Protein 2O2X (pdb70)

Solvent-accessible surface area: 9357 Å² total

Secondary structure (DSSP, 8-state):
---EEETTEEE---S-----SS---EEE-SBTTTB---S-TT-GGG--B----HHHHHHHHHT--EEEEEE-HHHHTTS--HHHHHHHHHHHHHHHHHTT-----EEE---TT--STT--SS---TTS---HHHHHHHT--GGG-EEEESSTT--HHHHTT-SEEEEET---EEETTEEEEEESSHHHHHHHHHHHHHT-----

Organism: Mesorhizobium japonicum (strain LMG 29417 / CECT 9101 / MAFF 303099) (NCBI:txid266835)

Sequence (204 aa):
PHPLTEPGVWIERIGGRVVFPPHLPALFLDRDGTINVDTDYPSDPAEIVLRPQLPAIATANRRAGIPVVVVTNQSGIARGYFGWSSAFAAVNGRVLELLREEGVFVDVLACAYHEAGVVGPLAIPDHPRKPNPGLVEAGKRLALDLQRSLIVGDKLADQAGKKRRAGLAQGWLVDGEAAVQPGFAIRPLRDSSELGDLLAAIETLGRDNR

B-factor: mean 17.27, std 10.33, range [2.0, 66.69]

Nearest PDB structures (foldseek):
  2o2x-assembly1_A  TM=1.005E+00  e=7.982E-43  Mesorhizobium loti
  3l8f-assembly1_A  TM=8.115E-01  e=8.662E-12  Escherichia coli K-12
  3l8h-assembly4_D  TM=7.559E-01  e=4.107E-11  Bordetella bronchiseptica
  2fpu-assembly1_A  TM=8.093E-01  e=2.076E-07  Escherichia coli O157:H7
  4pnh-assembly1_A  TM=7.463E-01  e=1.429E-07  Burkholderia thailandensis E264

Foldseek 3Di:
DFQAPDQFKGDDFDDDDAADAAAAAEEEEPDQTQWDHDPQLQDLVPTDGDVLLPLQVLLVVLRHAYEYEYEAQCCLAVSDHPVSVVSNVVSSQVVSVVVVGHHRYMYGHADCNGPPPSNDHPPCGFLNQVCVVVCVVRNYNLQLYEYEYQDPSSVNSLNSNYAEYEHECDDWDDDPSHIHQYDDDVVSSVVSSVSSNVSGDDPD

CATH classification: 3.40.50.1000

Radius of gyration: 16.11 Å; Cα contacts (8 Å, |Δi|>4): 437; chains: 1; bounding box: 33×42×52 Å

InterPro domains:
  IPR004446 D,D-heptose 1,7-bisphosphate phosphatase [PIRSF004682] (27-214)
  IPR004446 D,D-heptose 1,7-bisphosphate phosphatase [PTHR42891] (30-187)
  IPR006543 Histidinol-phosphate phosphatase [TIGR01656] (31-182)
  IPR006549 HAD-superfamily hydrolase,subfamily IIIA [TIGR01662] (32-181)
  IPR023214 HAD superfamily [G3DSA:3.40.50.1000] (1-212)
  IPR036412 HAD-like superfamily [SSF56784] (24-209)

Structure (mmCIF, N/CA/C/O backbone):
data_2O2X
#
_entry.id   2O2X
#
_cell.length_a   36.480
_cell.length_b   66.270
_cell.length_c   41.020
_cell.angle_alpha   90.000
_cell.angle_beta   108.530
_cell.angle_gamma   90.000
#
_symmetry.space_group_name_H-M   'P 1 21 1'
#
loop_
_entity.id
_entity.type
_entity.pdbx_description
1 polymer 'hypothetical protein'
2 non-polymer GLYCEROL
3 water water
#
loop_
_atom_site.group_PDB
_atom_site.id
_atom_site.type_symbol
_atom_site.label_atom_id
_atom_site.label_alt_id
_atom_site.label_comp_id
_atom_site.label_asym_id
_atom_site.label_entity_id
_atom_site.label_seq_id
_atom_site.pdbx_PDB_ins_code
_atom_site.Cartn_x
_atom_site.Cartn_y
_atom_site.Cartn_z
_atom_site.occupancy
_atom_site.B_iso_or_equiv
_atom_site.auth_seq_id
_atom_site.auth_comp_id
_atom_site.auth_asym_id
_atom_site.auth_atom_id
_atom_site.pdbx_PDB_model_num
ATOM 1 N N . PRO A 1 9 ? 27.721 23.305 19.188 1.00 39.90 8 PRO A N 1
ATOM 2 C CA . PRO A 1 9 ? 27.688 22.270 18.140 1.00 37.99 8 PRO A CA 1
ATOM 3 C C . PRO A 1 9 ? 27.091 20.958 18.626 1.00 33.64 8 PRO A C 1
ATOM 4 O O . PRO A 1 9 ? 27.269 20.593 19.790 1.00 35.87 8 PRO A O 1
ATOM 8 N N . HIS A 1 10 ? 26.393 20.252 17.746 1.00 27.40 9 HIS A N 1
ATOM 9 C CA . HIS A 1 10 ? 25.900 18.913 18.097 1.00 22.06 9 HIS A CA 1
ATOM 10 C C . HIS A 1 10 ? 27.076 17.969 18.305 1.00 20.28 9 HIS A C 1
ATOM 11 O O . HIS A 1 10 ? 28.006 17.964 17.493 1.00 19.20 9 HIS A O 1
ATOM 18 N N . PRO A 1 11 ? 27.057 17.181 19.404 1.00 15.91 10 PRO A N 1
ATOM 19 C CA . PRO A 1 11 ? 28.145 16.243 19.710 1.00 17.13 10 PRO A CA 1
ATOM 20 C C . PRO A 1 11 ? 28.108 14.972 18.836 1.00 13.63 10 PRO A C 1
ATOM 21 O O . PRO A 1 11 ? 28.063 13.839 19.321 1.00 13.69 10 PRO A O 1
ATOM 25 N N . LEU A 1 12 ? 28.180 15.175 17.539 1.00 14.94 11 LEU A N 1
ATOM 26 C CA . LEU A 1 12 ? 28.183 14.068 16.589 1.00 14.83 11 LEU A CA 1
ATOM 27 C C . LEU A 1 12 ? 29.564 13.497 16.425 1.00 17.26 11 LEU A C 1
ATOM 28 O O . LEU A 1 12 ? 30.530 14.255 16.233 1.00 19.03 11 LEU A O 1
ATOM 33 N N . THR A 1 13 ? 29.689 12.181 16.481 1.00 14.98 12 THR A N 1
ATOM 34 C CA . THR A 1 13 ? 30.953 11.527 16.169 1.00 17.08 12 THR A CA 1
ATOM 35 C C . THR A 1 13 ? 30.982 11.105 14.702 1.00 18.52 12 THR A C 1
ATOM 36 O O . THR A 1 13 ? 32.039 10.832 14.147 1.00 21.44 12 THR A O 1
ATOM 40 N N . GLU A 1 14 ? 29.804 11.037 14.089 1.00 14.98 13 GLU A N 1
ATOM 41 C CA . GLU A 1 14 ? 29.638 10.801 12.659 1.00 17.25 13 GLU A CA 1
ATOM 42 C C . GLU A 1 14 ? 28.226 11.249 12.314 1.00 14.82 13 GLU A C 1
ATOM 43 O O . GLU A 1 14 ? 27.464 11.609 13.220 1.00 14.03 13 GLU A O 1
ATOM 49 N N . PRO A 1 15 ? 27.866 11.303 11.017 1.00 14.21 14 PRO A N 1
ATOM 50 C CA . PRO A 1 15 ? 26.616 11.984 10.707 1.00 11.83 14 PRO A CA 1
ATOM 51 C C . PRO A 1 15 ? 25.381 11.402 11.414 1.00 10.56 14 PRO A C 1
ATOM 52 O O . PRO A 1 15 ? 24.444 12.135 11.659 1.00 11.61 14 PRO A O 1
ATOM 56 N N . GLY A 1 16 ? 25.407 10.117 11.745 1.00 11.19 15 GLY A N 1
ATOM 57 C CA . GLY A 1 16 ? 24.260 9.494 12.393 1.00 9.52 15 GLY A CA 1
ATOM 58 C C . GLY A 1 16 ? 24.478 9.055 13.829 1.00 9.19 15 GLY A C 1
ATOM 59 O O . GLY A 1 16 ? 23.691 8.263 14.339 1.00 8.80 15 GLY A O 1
ATOM 60 N N . VAL A 1 17 ? 25.521 9.555 14.514 1.00 9.11 16 VAL A N 1
ATOM 61 C CA . VAL A 1 17 ? 25.793 9.160 15.889 1.00 8.61 16 VAL A CA 1
ATOM 62 C C . VAL A 1 17 ? 26.088 10.347 16.777 1.00 9.77 16 VAL A C 1
ATOM 63 O O . VAL A 1 17 ? 26.999 11.136 16.498 1.00 10.18 16 VAL A O 1
ATOM 67 N N . TRP A 1 18 ? 25.345 10.436 17.877 1.00 8.70 17 TRP A N 1
ATOM 68 C CA . TRP A 1 18 ? 25.438 11.493 18.875 1.00 8.82 17 TRP A CA 1
ATOM 69 C C . TRP A 1 18 ? 25.917 10.862 20.165 1.00 9.27 17 TRP A C 1
ATOM 70 O O . TRP A 1 18 ? 25.300 9.894 20.638 1.00 8.76 17 TRP A O 1
ATOM 81 N N . ILE A 1 19 ? 26.977 11.392 20.776 1.00 9.61 18 ILE A N 1
ATOM 82 C CA . ILE A 1 19 ? 27.486 10.882 22.044 1.00 11.08 18 ILE A CA 1
ATOM 83 C C . ILE A 1 19 ? 27.805 12.070 22.934 1.00 12.40 18 ILE A C 1
ATOM 84 O O . ILE A 1 19 ? 28.609 12.939 22.563 1.00 11.00 18 ILE A O 1
ATOM 89 N N . GLU A 1 20 ? 27.175 12.118 24.102 1.00 10.78 19 GLU A N 1
ATOM 90 C CA . GLU A 1 20 ? 27.195 13.316 24.944 1.00 13.11 19 GLU A CA 1
ATOM 91 C C . GLU A 1 20 ? 27.283 12.912 26.412 1.00 13.74 19 GLU A C 1
ATOM 92 O O . GLU A 1 20 ? 26.394 12.224 26.930 1.00 11.66 19 GLU A O 1
ATOM 98 N N . ARG A 1 21 ? 28.327 13.367 27.102 1.00 12.34 20 ARG A N 1
ATOM 99 C CA . ARG A 1 21 ? 28.424 13.221 28.555 1.00 12.89 20 ARG A CA 1
ATOM 100 C C . ARG A 1 21 ? 27.514 14.272 29.188 1.00 11.13 20 ARG A C 1
ATOM 101 O O . ARG A 1 21 ? 27.493 15.424 28.742 1.00 13.42 20 ARG A O 1
ATOM 109 N N . ILE A 1 22 ? 26.715 13.870 30.179 1.00 11.68 21 ILE A N 1
ATOM 110 C CA . ILE A 1 22 ? 25.734 14.741 30.834 1.00 11.50 21 ILE A CA 1
ATOM 111 C C . ILE A 1 22 ? 26.153 14.984 32.271 1.00 13.33 21 ILE A C 1
ATOM 112 O O . ILE A 1 22 ? 26.374 14.049 33.028 1.00 12.60 21 ILE A O 1
ATOM 117 N N . GLY A 1 23 ? 26.231 16.243 32.669 1.00 15.95 22 GLY A N 1
ATOM 118 C CA . GLY A 1 23 ? 26.481 16.564 34.075 1.00 19.37 22 GLY A CA 1
ATOM 119 C C . GLY A 1 23 ? 27.934 16.334 34.372 1.00 19.58 22 GLY A C 1
ATOM 120 O O . GLY A 1 23 ? 28.728 15.987 33.493 1.00 22.02 22 GLY A O 1
ATOM 121 N N . GLY A 1 24 ? 28.290 16.491 35.630 1.00 22.61 23 GLY A N 1
ATOM 122 C CA . GLY A 1 24 ? 29.706 16.451 35.983 1.00 25.82 23 GLY A CA 1
ATOM 123 C C . GLY A 1 24 ? 29.979 15.554 37.148 1.00 27.31 23 GLY A C 1
ATOM 124 O O . GLY A 1 24 ? 30.951 15.772 37.875 1.00 28.89 23 GLY A O 1
ATOM 125 N N . ARG A 1 25 ? 29.129 14.547 37.350 1.00 24.92 24 ARG A N 1
ATOM 126 C CA . ARG A 1 25 ? 29.377 13.581 38.406 1.00 25.08 24 ARG A CA 1
ATOM 127 C C . ARG A 1 25 ? 30.579 12.747 38.024 1.00 25.08 24 ARG A C 1
ATOM 128 O O . ARG A 1 25 ? 30.831 12.517 36.859 1.00 24.81 24 ARG A O 1
ATOM 136 N N . VAL A 1 26 ? 31.357 12.344 39.019 1.00 25.50 25 VAL A N 1
ATOM 137 C CA A VAL A 1 26 ? 32.559 11.572 38.770 0.50 25.37 25 VAL A CA 1
ATOM 138 C CA B VAL A 1 26 ? 32.564 11.570 38.778 0.50 25.89 25 VAL A CA 1
ATOM 139 C C . VAL A 1 26 ? 32.263 10.119 39.110 1.00 22.90 25 VAL A C 1
ATOM 140 O O . VAL A 1 26 ? 31.676 9.811 40.148 1.00 24.23 25 VAL A O 1
ATOM 147 N N . PHE A 1 27 ? 32.642 9.237 38.203 1.00 20.76 26 PHE A N 1
ATOM 148 C CA . PHE A 1 27 ? 32.460 7.832 38.393 1.00 18.11 26 PHE A CA 1
ATOM 149 C C . PHE A 1 27 ? 33.823 7.185 38.353 1.00 17.08 26 PHE A C 1
ATOM 150 O O . PHE A 1 27 ? 34.542 7.331 37.375 1.00 18.11 26 PHE A O 1
ATOM 158 N N . PRO A 1 28 ? 34.170 6.446 39.411 1.00 15.87 27 PRO A N 1
ATOM 159 C CA . PRO A 1 28 ? 35.377 5.640 39.330 1.00 15.45 27 PRO A CA 1
ATOM 160 C C . PRO A 1 28 ? 35.234 4.572 38.262 1.00 17.00 27 PRO A C 1
ATOM 161 O O . PRO A 1 28 ? 34.123 4.240 37.847 1.00 16.83 27 PRO A O 1
ATOM 165 N N . PRO A 1 29 ? 36.349 3.997 37.823 1.00 16.68 28 PRO A N 1
ATOM 166 C CA . PRO A 1 29 ? 36.263 2.983 36.790 1.00 16.63 28 PRO A CA 1
ATOM 167 C C . PRO A 1 29 ? 35.714 1.654 37.262 1.00 15.42 28 PRO A C 1
ATOM 168 O O . PRO A 1 29 ? 35.671 1.378 38.456 1.00 17.85 28 PRO A O 1
ATOM 172 N N . HIS A 1 30 ? 35.251 0.863 36.303 1.00 14.25 29 HIS A N 1
ATOM 173 C CA . HIS A 1 30 ? 34.775 -0.518 36.498 1.00 17.01 29 HIS A CA 1
ATOM 174 C C . HIS A 1 30 ? 33.474 -0.610 37.299 1.00 15.49 29 HIS A C 1
ATOM 175 O O . HIS A 1 30 ? 33.239 -1.589 38.014 1.00 18.73 29 HIS A O 1
ATOM 182 N N . LEU A 1 31 ? 32.627 0.409 37.159 1.00 16.48 30 LEU A N 1
ATOM 183 C CA . LEU A 1 31 ? 31.274 0.374 37.714 1.00 15.00 30 LEU A CA 1
ATOM 184 C C . LEU A 1 31 ? 30.335 -0.244 36.675 1.00 13.43 30 LEU A C 1
ATOM 185 O O . LEU A 1 31 ? 30.499 -0.013 35.467 1.00 12.88 30 LEU A O 1
ATOM 190 N N . PRO A 1 32 ? 29.302 -0.939 37.150 1.00 13.34 31 PRO A N 1
ATOM 191 C CA . PRO A 1 32 ? 28.184 -1.261 36.265 1.00 13.40 31 PRO A CA 1
ATOM 192 C C . PRO A 1 32 ? 27.371 -0.018 35.986 1.00 12.21 31 PRO A C 1
ATOM 193 O O . PRO A 1 32 ? 27.442 0.945 36.743 1.00 12.28 31 PRO A O 1
ATOM 197 N N . ALA A 1 33 ? 26.636 -0.045 34.879 1.00 10.55 32 ALA A N 1
ATOM 198 C CA . ALA A 1 33 ? 25.744 1.044 34.502 1.00 9.85 32 ALA A CA 1
ATOM 199 C C . ALA A 1 33 ? 24.325 0.545 34.417 1.00 9.96 32 ALA A C 1
ATOM 200 O O . ALA A 1 33 ? 24.074 -0.654 34.246 1.00 9.64 32 ALA A O 1
ATOM 202 N N . LEU A 1 34 ? 23.412 1.495 34.531 1.00 7.69 33 LEU A N 1
ATOM 203 C CA . LEU A 1 34 ? 22.018 1.305 34.186 1.00 7.25 33 LEU A CA 1
ATOM 204 C C . LEU A 1 34 ? 21.805 1.925 32.830 1.00 7.07 33 LEU A C 1
ATOM 205 O O . LEU A 1 34 ? 21.805 3.147 32.699 1.00 7.97 33 LEU A O 1
ATOM 210 N N . PHE A 1 35 ? 21.622 1.083 31.817 1.00 7.28 34 PHE A N 1
ATOM 211 C CA . PHE A 1 35 ? 21.285 1.538 30.470 1.00 7.37 34 PHE A CA 1
ATOM 212 C C . PHE A 1 35 ? 19.771 1.646 30.332 1.00 6.57 34 PHE A C 1
ATOM 213 O O . PHE A 1 35 ? 19.058 0.715 30.689 1.00 8.60 34 PHE A O 1
ATOM 221 N N . LEU A 1 36 ? 19.304 2.752 29.757 1.00 6.46 35 LEU A N 1
ATOM 222 C CA . LEU A 1 36 ? 17.890 2.988 29.530 1.00 7.46 35 LEU A CA 1
ATOM 223 C C . LEU A 1 36 ? 17.651 3.381 28.098 1.00 8.43 35 LEU A C 1
ATOM 224 O O . LEU A 1 36 ? 18.272 4.304 27.578 1.00 8.15 35 LEU A O 1
ATOM 229 N N . ASP A 1 37 ? 16.692 2.749 27.454 1.00 6.36 36 ASP A N 1
ATOM 230 C CA . ASP A 1 37 ? 16.127 3.329 26.235 1.00 6.82 36 ASP A CA 1
ATOM 231 C C . ASP A 1 37 ? 15.378 4.630 26.640 1.00 7.95 36 ASP A C 1
ATOM 232 O O . ASP A 1 37 ? 15.096 4.854 27.830 1.00 8.56 36 ASP A O 1
ATOM 237 N N . ARG A 1 38 ? 15.069 5.508 25.674 1.00 7.81 37 ARG A N 1
ATOM 238 C CA . ARG A 1 38 ? 14.396 6.753 25.976 1.00 7.57 37 ARG A CA 1
ATOM 239 C C . ARG A 1 38 ? 12.887 6.668 25.645 1.00 8.79 37 ARG A C 1
ATOM 240 O O . ARG A 1 38 ? 12.064 6.614 26.564 1.00 9.01 37 ARG A O 1
ATOM 248 N N . ASP A 1 39 ? 12.519 6.660 24.369 1.00 7.91 38 ASP A N 1
ATOM 249 C CA . ASP A 1 39 ? 11.120 6.700 23.964 1.00 10.32 38 ASP A CA 1
ATOM 250 C C . ASP A 1 39 ? 10.446 5.370 24.278 1.00 9.30 38 ASP A C 1
ATOM 251 O O . ASP A 1 39 ? 10.819 4.334 23.707 1.00 11.01 38 ASP A O 1
ATOM 256 N N . GLY A 1 40 ? 9.426 5.407 25.135 1.00 10.05 39 GLY A N 1
ATOM 257 C CA . GLY A 1 40 ? 8.774 4.198 25.630 1.00 10.07 39 GLY A CA 1
ATOM 258 C C . GLY A 1 40 ? 9.260 3.696 26.983 1.00 9.93 39 GLY A C 1
ATOM 259 O O . GLY A 1 40 ? 8.674 2.767 27.577 1.00 10.03 39 GLY A O 1
ATOM 260 N N . THR A 1 41 ? 10.299 4.333 27.527 1.00 9.33 40 THR A N 1
ATOM 261 C CA . THR A 1 41 ? 10.934 3.898 28.763 1.00 8.64 40 THR A CA 1
ATOM 262 C C . THR A 1 41 ? 11.003 5.072 29.731 1.00 9.34 40 THR A C 1
ATOM 263 O O . THR A 1 41 ? 10.313 5.069 30.757 1.00 8.84 40 THR A O 1
ATOM 267 N N . ILE A 1 42 ? 11.757 6.118 29.384 1.00 8.08 41 ILE A N 1
ATOM 268 C CA . ILE A 1 42 ? 11.823 7.336 30.148 1.00 7.72 41 ILE A CA 1
ATOM 269 C C . ILE A 1 42 ? 10.682 8.267 29.826 1.00 10.07 41 ILE A C 1
ATOM 270 O O . ILE A 1 42 ? 10.097 8.843 30.746 1.00 9.31 41 ILE A O 1
ATOM 275 N N . ASN A 1 43 ? 10.387 8.432 28.552 1.00 9.80 42 ASN A N 1
ATOM 276 C CA . ASN A 1 43 ? 9.257 9.265 28.142 1.00 9.50 42 ASN A CA 1
ATOM 277 C C . ASN A 1 43 ? 8.254 8.446 27.373 1.00 10.12 42 ASN A C 1
ATOM 278 O O . ASN A 1 43 ? 8.546 7.348 26.875 1.00 9.37 42 ASN A O 1
ATOM 283 N N . VAL A 1 44 ? 7.033 8.946 27.311 1.00 9.23 43 VAL A N 1
ATOM 284 C CA . VAL A 1 44 ? 5.991 8.267 26.601 1.00 11.00 43 VAL A CA 1
ATOM 285 C C . VAL A 1 44 ? 6.356 8.179 25.117 1.00 11.14 43 VAL A C 1
ATOM 286 O O . VAL A 1 44 ? 6.817 9.162 24.511 1.00 11.24 43 VAL A O 1
ATOM 290 N N . ASP A 1 45 ? 6.149 7.017 24.522 1.00 11.93 44 ASP A N 1
ATOM 291 C CA . ASP A 1 45 ? 6.570 6.801 23.146 1.00 12.71 44 ASP A CA 1
ATOM 292 C C . ASP A 1 45 ? 5.648 7.559 22.202 1.00 14.43 44 ASP A C 1
ATOM 293 O O . ASP A 1 45 ? 4.474 7.806 22.507 1.00 14.20 44 ASP A O 1
ATOM 298 N N . THR A 1 46 ? 6.186 7.918 21.057 1.00 13.35 45 THR A N 1
ATOM 299 C CA . THR A 1 46 ? 5.419 8.603 20.015 1.00 15.22 45 THR A CA 1
ATOM 300 C C . THR A 1 46 ? 6.086 8.341 18.679 1.00 15.17 45 THR A C 1
ATOM 301 O O . THR A 1 46 ? 7.281 8.074 18.619 1.00 14.07 45 THR A O 1
ATOM 305 N N . ASP A 1 47 ? 5.322 8.457 17.606 1.00 15.02 46 ASP A N 1
ATOM 306 C CA . ASP A 1 47 ? 5.842 8.155 16.284 1.00 14.93 46 ASP A CA 1
ATOM 307 C C . ASP A 1 47 ? 6.967 9.111 15.888 1.00 13.03 46 ASP A C 1
ATOM 308 O O . ASP A 1 47 ? 7.938 8.689 15.276 1.00 13.59 46 ASP A O 1
ATOM 313 N N . TYR A 1 48 ? 6.815 10.385 16.237 1.00 12.16 47 TYR A N 1
ATOM 314 C CA . TYR A 1 48 ? 7.700 11.432 15.746 1.00 12.77 47 TYR A CA 1
ATOM 315 C C . TYR A 1 48 ? 8.171 12.310 16.901 1.00 13.12 47 TYR A C 1
ATOM 316 O O . TYR A 1 48 ? 7.567 13.320 17.186 1.00 12.24 47 TYR A O 1
ATOM 325 N N . PRO A 1 49 ? 9.206 11.870 17.641 1.00 11.26 48 PRO A N 1
ATOM 326 C CA . PRO A 1 49 ? 9.634 12.601 18.825 1.00 11.25 48 PRO A CA 1
ATOM 327 C C . PRO A 1 49 ? 10.449 13.846 18.493 1.00 11.37 48 PRO A C 1
ATOM 328 O O . PRO A 1 49 ? 11.615 13.933 18.862 1.00 12.25 48 PR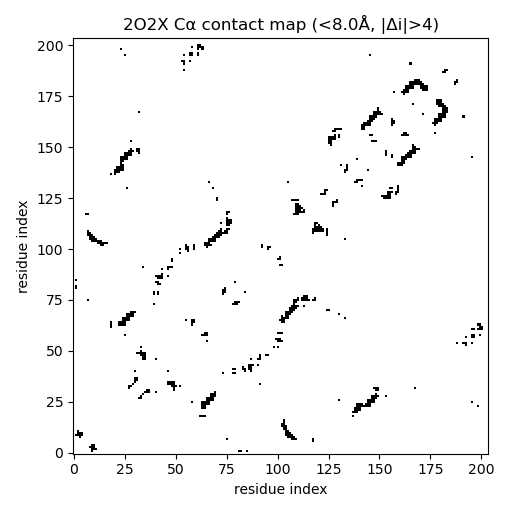O A O 1
ATOM 332 N N . SER A 1 50 ? 9.821 14.798 17.806 1.00 10.85 49 SER A N 1
ATOM 333 C CA . SER A 1 50 ? 10.494 16.037 17.351 1.00 11.74 49 SER A CA 1
ATOM 334 C C . SER A 1 50 ? 10.013 17.309 18.060 1.00 13.18 49 SER A C 1
ATOM 335 O O . SER A 1 50 ? 10.632 18.368 17.894 1.00 13.95 49 SER A O 1
ATOM 338 N N . ASP A 1 51 ? 8.920 17.237 18.827 1.00 11.95 50 ASP A N 1
ATOM 339 C CA . ASP A 1 51 ? 8.314 18.443 19.410 1.00 13.03 50 ASP A CA 1
ATOM 340 C C . ASP A 1 51 ? 8.489 18.386 20.914 1.00 12.12 50 ASP A C 1
ATOM 341 O O . ASP A 1 51 ? 7.867 17.575 21.585 1.00 14.44 50 ASP A O 1
ATOM 346 N N . PRO A 1 52 ? 9.364 19.242 21.472 1.00 12.14 51 PRO A N 1
ATOM 347 C CA . PRO A 1 52 ? 9.579 19.159 22.907 1.00 11.74 51 PRO A CA 1
ATOM 348 C C . PRO A 1 52 ? 8.336 19.381 23.757 1.00 12.86 51 PRO A C 1
ATOM 349 O O . PRO A 1 52 ? 8.213 18.839 24.858 1.00 13.34 51 PRO A O 1
ATOM 353 N N . ALA A 1 53 ? 7.400 20.146 23.221 1.00 12.57 52 ALA A N 1
ATOM 354 C CA . ALA A 1 53 ? 6.165 20.426 23.948 1.00 13.65 52 ALA A CA 1
ATOM 355 C C . ALA A 1 53 ? 5.288 19.188 24.209 1.00 13.86 52 ALA A C 1
ATOM 356 O O . ALA A 1 53 ? 4.459 19.189 25.120 1.00 16.47 52 ALA A O 1
ATOM 358 N N . GLU A 1 54 ? 5.470 18.154 23.414 1.00 14.12 53 GLU A N 1
ATOM 359 C CA . GLU A 1 54 ? 4.665 16.924 23.523 1.00 15.23 53 GLU A CA 1
ATOM 360 C C . GLU A 1 54 ? 5.293 15.910 24.480 1.00 15.99 53 GLU A C 1
ATOM 361 O O . GLU A 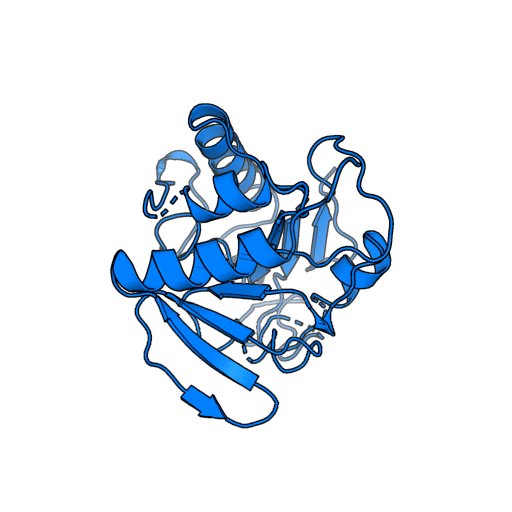1 54 ? 4.672 14.899 24.799 1.00 17.38 53 GLU A O 1
ATOM 367 N N . ILE A 1 55 ? 6.513 16.170 24.940 1.00 14.13 54 ILE A N 1
ATOM 368 C CA . ILE A 1 55 ? 7.201 15.185 25.809 1.00 14.40 54 ILE A CA 1
ATOM 369 C C . ILE A 1 55 ? 6.528 15.072 27.177 1.00 14.27 54 ILE A C 1
ATOM 370 O O . ILE A 1 55 ? 6.265 16.081 27.856 1.00 14.23 54 ILE A O 1
ATOM 375 N N . VAL A 1 56 ? 6.274 13.828 27.587 1.00 13.03 55 VAL A N 1
ATOM 376 C CA . VAL A 1 56 ? 5.745 13.505 28.906 1.00 12.95 55 VAL A CA 1
ATOM 377 C C . VAL A 1 56 ? 6.560 12.356 29.476 1.00 9.80 55 VAL A C 1
ATOM 378 O O . VAL A 1 56 ? 6.740 11.359 28.798 1.00 10.86 55 VAL A O 1
ATOM 382 N N . LEU A 1 57 ? 7.017 12.497 30.713 1.00 11.16 56 LEU A N 1
ATOM 383 C CA . LEU A 1 57 ? 7.731 11.419 31.382 1.00 10.51 56 LEU A CA 1
ATOM 384 C C . LEU A 1 57 ? 6.820 10.247 31.709 1.00 11.67 56 LEU A C 1
ATOM 385 O O . LEU A 1 57 ? 5.620 10.420 31.959 1.00 12.16 56 LEU A O 1
ATOM 390 N N . ARG A 1 58 ? 7.391 9.045 31.702 1.00 10.17 57 ARG A N 1
ATOM 391 C CA . ARG A 1 58 ? 6.755 7.865 32.297 1.00 9.78 57 ARG A CA 1
ATOM 392 C C . ARG A 1 58 ? 7.126 7.840 33.774 1.00 11.06 57 ARG A C 1
ATOM 393 O O . ARG A 1 58 ? 8.270 7.551 34.128 1.00 10.59 57 ARG A O 1
ATOM 401 N N . PRO A 1 59 ? 6.171 8.175 34.668 1.00 12.94 58 PRO A N 1
ATOM 402 C CA . PRO A 1 59 ? 6.612 8.270 36.074 1.00 13.67 58 PRO A CA 1
ATOM 403 C C . PRO A 1 59 ? 7.103 6.963 36.658 1.00 11.85 58 PRO A C 1
ATOM 404 O O . PRO A 1 59 ? 7.899 6.969 37.582 1.00 13.91 58 PRO A O 1
ATOM 408 N N . GLN A 1 60 ? 6.677 5.854 36.100 1.00 12.32 59 GLN A N 1
ATOM 409 C CA . GLN A 1 60 ? 7.097 4.561 36.666 1.00 13.84 59 GLN A CA 1
ATOM 410 C C . GLN A 1 60 ? 8.583 4.230 36.423 1.00 11.72 59 GLN A C 1
ATOM 411 O O . GLN A 1 60 ? 9.111 3.322 37.039 1.00 11.48 59 GLN A O 1
ATOM 425 N N . LEU A 1 62 ? 10.836 6.668 37.046 1.00 9.21 61 LEU A N 1
ATOM 426 C CA . LEU A 1 62 ? 11.567 7.586 37.912 1.00 9.70 61 LEU A CA 1
ATOM 427 C C . LEU A 1 62 ? 12.177 6.916 39.162 1.00 9.13 61 LEU A C 1
ATOM 428 O O . LEU A 1 62 ? 13.304 7.253 39.527 1.00 9.56 61 LEU A O 1
ATOM 433 N N . PRO A 1 63 ? 11.478 5.944 39.809 1.00 10.09 62 PRO A N 1
ATOM 434 C CA . PRO A 1 63 ? 12.138 5.247 40.918 1.00 10.43 62 PRO A CA 1
ATOM 435 C C . PRO A 1 63 ? 13.442 4.560 40.519 1.00 9.85 62 PRO A C 1
ATOM 436 O O . PRO A 1 63 ? 14.373 4.477 41.306 1.00 10.09 62 PRO A O 1
ATOM 440 N N . ALA A 1 64 ? 13.492 4.013 39.314 1.00 8.86 63 ALA A N 1
ATOM 441 C CA . ALA A 1 64 ? 14.733 3.350 38.858 1.00 9.42 63 ALA A CA 1
ATOM 442 C C . ALA A 1 64 ? 15.875 4.324 38.673 1.00 9.81 63 ALA A C 1
ATOM 443 O O . ALA A 1 64 ? 17.007 4.040 39.079 1.00 9.08 63 ALA A O 1
ATOM 445 N N . ILE A 1 65 ? 15.609 5.462 38.045 1.00 9.15 64 ILE A N 1
ATOM 446 C CA . ILE A 1 65 ? 16.642 6.463 37.875 1.00 7.60 64 ILE A CA 1
ATOM 447 C C . ILE A 1 65 ? 17.103 6.986 39.246 1.00 9.56 64 ILE A C 1
ATOM 448 O O . ILE A 1 65 ? 18.293 7.068 39.500 1.00 10.44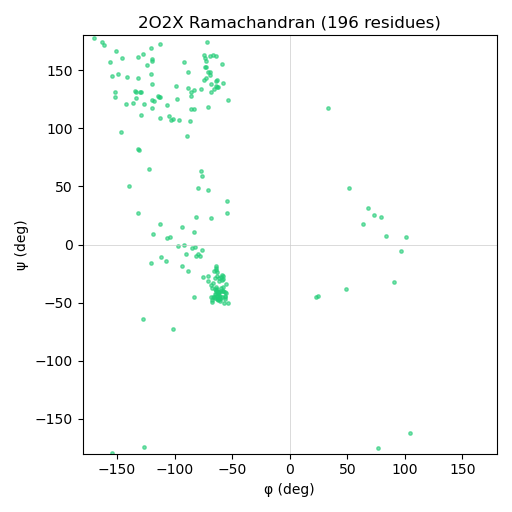 64 ILE A O 1
ATOM 453 N N . ALA A 1 66 ? 16.150 7.309 40.111 1.00 10.50 65 ALA A N 1
ATOM 454 C CA . ALA A 1 66 ? 16.495 7.774 41.465 1.00 11.22 65 ALA A CA 1
ATOM 455 C C . ALA A 1 66 ? 17.361 6.763 42.216 1.00 10.29 65 ALA A C 1
ATOM 456 O O . ALA A 1 66 ? 18.350 7.113 42.870 1.00 10.61 65 ALA A O 1
ATOM 458 N N . THR A 1 67 ? 17.003 5.489 42.130 1.00 9.94 66 THR A N 1
ATOM 459 C CA . THR A 1 67 ? 17.754 4.435 42.803 1.00 10.96 66 THR A CA 1
ATOM 460 C C . THR A 1 67 ? 19.182 4.335 42.296 1.00 11.36 66 THR A C 1
ATOM 461 O O . THR A 1 67 ? 20.112 4.235 43.076 1.00 13.15 66 THR A O 1
ATOM 465 N N . ALA A 1 68 ? 19.356 4.355 40.980 1.00 9.76 67 ALA A N 1
ATOM 466 C CA . ALA A 1 68 ? 20.688 4.326 40.377 1.00 9.55 67 ALA A CA 1
ATOM 467 C C . ALA A 1 68 ? 21.478 5.561 40.801 1.00 8.96 67 ALA A C 1
ATOM 468 O O . ALA A 1 68 ? 22.661 5.467 41.176 1.00 11.11 67 ALA A O 1
ATOM 470 N N . ASN A 1 69 ? 20.848 6.721 40.716 1.00 9.33 68 ASN A N 1
ATOM 471 C CA . ASN A 1 69 ? 21.509 7.970 41.107 1.00 10.41 68 ASN A CA 1
ATOM 472 C C . ASN A 1 69 ? 22.073 7.842 42.543 1.00 11.60 68 ASN A C 1
ATOM 473 O O . ASN A 1 69 ? 23.247 8.146 42.797 1.00 12.60 68 ASN A O 1
ATOM 478 N N . ARG A 1 70 ? 21.222 7.395 43.460 1.00 13.91 69 ARG A N 1
ATOM 479 C CA A ARG A 1 70 ? 21.610 7.344 44.871 0.50 14.12 69 ARG A CA 1
ATOM 480 C CA B ARG A 1 70 ? 21.590 7.298 44.880 0.50 15.29 69 ARG A CA 1
ATOM 481 C C . ARG A 1 70 ? 22.639 6.238 45.143 1.00 15.12 69 ARG A C 1
ATOM 482 O O . ARG A 1 70 ? 23.435 6.341 46.090 1.00 16.15 69 ARG A O 1
ATOM 49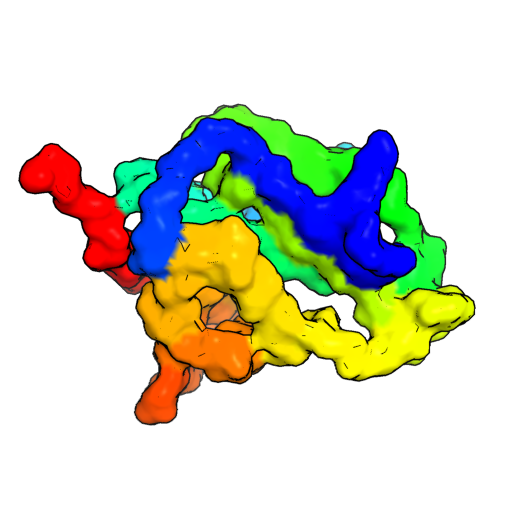7 N N . ALA A 1 71 ? 22.646 5.209 44.312 1.00 12.88 70 ALA A N 1
ATOM 498 C CA . ALA A 1 71 ? 23.596 4.127 44.398 1.00 12.65 70 ALA A CA 1
ATOM 499 C C . ALA A 1 71 ? 24.963 4.493 43.783 1.00 13.66 70 ALA A C 1
ATOM 500 O O . ALA A 1 71 ? 25.909 3.712 43.877 1.00 14.74 70 ALA A O 1
ATOM 502 N N . GLY A 1 72 ? 25.047 5.653 43.121 1.00 12.56 71 GLY A N 1
ATOM 503 C CA . GLY A 1 72 ? 26.281 6.085 42.478 1.00 12.78 71 GLY A CA 1
ATOM 504 C C . GLY A 1 72 ? 26.634 5.336 41.204 1.00 13.51 71 GLY A C 1
ATOM 505 O O . GLY A 1 72 ? 27.784 5.321 40.824 1.00 15.02 71 GLY A O 1
ATOM 506 N N . ILE A 1 73 ? 25.598 4.787 40.538 1.00 13.50 72 ILE A N 1
ATOM 507 C CA . ILE A 1 73 ? 25.679 4.000 39.305 1.00 14.16 72 ILE A CA 1
ATOM 508 C C . ILE A 1 73 ? 25.359 4.923 38.128 1.00 12.17 72 ILE A C 1
ATOM 509 O O . ILE A 1 73 ? 24.311 5.573 38.157 1.00 14.00 72 ILE A O 1
ATOM 514 N N . PRO A 1 74 ? 26.262 5.010 37.126 1.00 10.50 73 PRO A N 1
ATOM 515 C CA . PRO A 1 74 ? 25.924 5.884 36.001 1.00 9.12 73 PRO A CA 1
ATOM 516 C C . PRO A 1 74 ? 24.670 5.404 35.253 1.00 9.89 73 PRO A C 1
ATOM 517 O O . PRO A 1 74 ? 24.470 4.183 35.067 1.00 10.39 73 PRO A O 1
ATOM 521 N N . VAL A 1 75 ? 23.856 6.368 34.837 1.00 7.27 74 VAL A N 1
ATOM 522 C CA . VAL A 1 75 ? 22.672 6.121 34.030 1.00 8.18 74 VAL A CA 1
ATOM 523 C C . VAL A 1 75 ? 22.944 6.577 32.613 1.00 8.06 74 VAL A C 1
ATOM 524 O O . VAL A 1 75 ? 23.276 7.734 32.368 1.00 7.83 74 VAL A O 1
ATOM 528 N N . VAL A 1 76 ? 22.857 5.640 31.674 1.00 8.30 75 VAL A N 1
ATOM 529 C CA . VAL A 1 76 ? 23.245 5.858 30.293 1.00 7.24 75 VAL A CA 1
ATOM 530 C C . VAL A 1 76 ? 22.052 5.652 29.380 1.00 7.02 75 VAL A C 1
ATOM 531 O O . VAL A 1 76 ? 21.477 4.564 29.321 1.00 8.19 75 VAL A O 1
ATOM 535 N N . VAL A 1 77 ? 21.661 6.727 28.684 1.00 7.55 76 VAL A N 1
ATOM 536 C CA . VAL A 1 77 ? 20.536 6.670 27.736 1.00 7.48 76 VAL A CA 1
ATOM 537 C C . VAL A 1 77 ? 21.081 6.192 26.409 1.00 7.84 76 VAL A C 1
ATOM 538 O O . VAL A 1 77 ? 22.049 6.758 25.910 1.00 8.09 76 VAL A O 1
ATOM 542 N N . VAL A 1 78 ? 20.480 5.162 25.838 1.00 7.57 77 VAL A N 1
ATOM 543 C CA . VAL A 1 78 ? 20.907 4.607 24.529 1.00 6.94 77 VAL A CA 1
ATOM 544 C C . VAL A 1 78 ? 19.651 4.528 23.662 1.00 10.46 77 VAL A C 1
ATOM 545 O O . VAL A 1 78 ? 18.719 3.778 23.947 1.00 9.62 77 VAL A O 1
ATOM 549 N N . THR A 1 79 ? 19.589 5.355 22.626 1.00 6.67 78 THR A N 1
ATOM 550 C CA . THR A 1 79 ? 18.317 5.556 21.898 1.00 6.75 78 THR A CA 1
ATOM 551 C C . THR A 1 79 ? 18.548 5.512 20.393 1.00 8.06 78 THR A C 1
ATOM 552 O O . THR A 1 79 ? 19.440 6.184 19.881 1.00 8.38 78 THR A O 1
ATOM 556 N N . ASN A 1 80 ? 17.720 4.747 19.685 1.00 7.83 79 ASN A N 1
ATOM 557 C CA . ASN A 1 80 ? 17.652 4.811 18.235 1.00 6.66 79 ASN A CA 1
ATOM 558 C C . ASN A 1 80 ? 16.682 5.945 17.874 1.00 9.43 79 ASN A C 1
ATOM 559 O O . ASN A 1 80 ? 15.574 6.048 18.393 1.00 11.70 79 ASN A O 1
ATOM 564 N N . GLN A 1 81 ? 17.121 6.811 16.973 1.00 7.99 80 GLN A N 1
ATOM 565 C CA . GLN A 1 81 ? 16.354 7.933 16.465 1.00 7.41 80 GLN A CA 1
ATOM 566 C C . GLN A 1 81 ? 16.234 7.842 14.951 1.00 7.24 80 GLN A C 1
ATOM 567 O O . GLN A 1 81 ? 16.736 8.711 14.200 1.00 9.20 80 GLN A O 1
ATOM 573 N N . SER A 1 82 ? 15.552 6.803 14.480 1.00 9.67 81 SER A N 1
ATOM 574 C CA . SER A 1 82 ? 15.451 6.547 13.038 1.00 9.84 81 SER A CA 1
ATOM 575 C C . SER A 1 82 ? 14.720 7.639 12.295 1.00 11.73 81 SER A C 1
ATOM 576 O O . SER A 1 82 ? 14.904 7.772 11.087 1.00 10.08 81 SER A O 1
ATOM 579 N N . GLY A 1 83 ? 13.917 8.438 12.987 1.00 10.92 82 GLY A N 1
ATOM 580 C CA . GLY A 1 83 ? 13.195 9.515 12.327 1.00 11.29 82 GLY A CA 1
ATOM 581 C C . GLY A 1 83 ? 14.141 10.483 11.650 1.00 11.67 82 GLY A C 1
ATOM 582 O O . GLY A 1 83 ? 13.756 11.154 10.698 1.00 11.73 82 GLY A O 1
ATOM 583 N N . ILE A 1 84 ? 15.384 10.579 12.141 1.00 10.01 83 ILE A N 1
ATOM 584 C CA . ILE A 1 84 ? 16.381 11.452 11.543 1.00 11.34 83 ILE A CA 1
ATOM 585 C C . ILE A 1 84 ? 16.771 10.953 10.155 1.00 12.33 83 ILE A C 1
ATOM 586 O O . ILE A 1 84 ? 16.742 11.728 9.208 1.00 12.96 83 ILE A O 1
ATOM 591 N N . ALA A 1 85 ? 17.086 9.674 10.011 1.00 10.74 84 ALA A N 1
ATOM 592 C CA . ALA A 1 85 ? 17.383 9.112 8.696 1.00 11.96 84 ALA A CA 1
ATOM 593 C C . ALA A 1 85 ? 16.204 9.214 7.744 1.00 12.42 84 ALA A C 1
ATOM 594 O O . ALA A 1 85 ? 16.388 9.298 6.513 1.00 13.00 84 ALA A O 1
ATOM 596 N N . ARG A 1 86 ? 15.008 9.140 8.309 1.00 12.11 85 ARG A N 1
ATOM 597 C CA . ARG A 1 86 ? 13.767 9.134 7.518 1.00 12.91 85 ARG A CA 1
ATOM 598 C C . ARG A 1 86 ? 13.263 10.524 7.163 1.00 14.98 85 ARG A C 1
ATOM 599 O O . ARG A 1 86 ? 12.267 10.668 6.465 1.00 16.19 85 ARG A O 1
ATOM 607 N N . GLY A 1 87 ? 13.941 11.552 7.652 1.00 12.55 86 GLY A N 1
ATOM 608 C CA . GLY A 1 87 ? 13.592 12.942 7.278 1.00 12.51 86 GLY A CA 1
ATOM 609 C C . GLY A 1 87 ? 12.456 13.543 8.086 1.00 13.41 86 GLY A C 1
ATOM 610 O O . GLY A 1 87 ? 11.985 14.674 7.821 1.00 12.95 86 GLY A O 1
ATOM 611 N N . TYR A 1 88 ? 12.015 12.827 9.103 1.00 11.06 87 TYR A N 1
ATOM 612 C CA . TYR A 1 88 ? 10.942 13.311 9.935 1.00 10.21 87 TYR A CA 1
ATOM 613 C C . TYR A 1 88 ? 11.382 14.473 10.814 1.00 10.94 87 TYR A C 1
ATOM 614 O O . TYR A 1 88 ? 10.555 15.259 11.277 1.00 11.72 87 TYR A O 1
ATOM 623 N N . PHE A 1 89 ? 12.673 14.509 11.115 1.00 10.65 88 PHE A N 1
ATOM 624 C CA . PHE A 1 89 ? 13.306 15.583 11.906 1.00 9.90 88 PHE A CA 1
ATOM 625 C C . PHE A 1 89 ? 14.829 15.409 11.817 1.00 8.43 88 PHE A C 1
ATOM 626 O O . PHE A 1 89 ? 15.330 14.496 11.174 1.00 10.61 88 PHE A O 1
ATOM 634 N N . GLY A 1 90 ? 15.556 16.329 12.450 1.00 10.36 89 GLY A N 1
ATOM 635 C CA . GLY A 1 90 ? 17.009 16.315 12.469 1.00 10.46 89 GLY A CA 1
ATOM 636 C C . GLY A 1 90 ? 17.597 16.368 13.859 1.00 9.74 89 GLY A C 1
ATOM 637 O O . GLY A 1 90 ? 16.888 16.318 14.876 1.00 9.61 89 GLY A O 1
ATOM 638 N N . TRP A 1 91 ? 18.913 16.472 13.913 1.00 10.22 90 TRP A N 1
ATOM 639 C CA . TRP A 1 91 ? 19.624 16.517 15.175 1.00 8.88 90 TRP A CA 1
ATOM 640 C C . TRP A 1 91 ? 19.278 17.729 16.006 1.00 10.58 90 TRP A C 1
ATOM 641 O O . TRP A 1 91 ? 19.373 17.665 17.216 1.00 11.19 90 TRP A O 1
ATOM 652 N N . SER A 1 92 ? 18.870 18.847 15.387 1.00 11.89 91 SER A N 1
ATOM 653 C CA A SER A 1 92 ? 18.468 20.003 16.190 0.60 11.17 91 SER A CA 1
ATOM 654 C CA B SER A 1 92 ? 18.469 20.019 16.184 0.40 11.27 91 SER A CA 1
ATOM 655 C C . SER A 1 92 ? 17.185 19.746 16.979 1.00 10.28 91 SER A C 1
ATOM 656 O O . SER A 1 92 ? 17.064 20.127 18.141 1.00 11.87 91 SER A O 1
ATOM 661 N N . ALA A 1 93 ? 16.249 19.061 16.344 1.00 9.66 92 ALA A N 1
ATOM 662 C CA . ALA A 1 93 ? 15.036 18.659 17.040 1.00 9.20 92 ALA A CA 1
ATOM 663 C C . ALA A 1 93 ? 15.358 17.662 18.159 1.00 9.08 92 ALA A C 1
ATOM 664 O O . ALA A 1 93 ? 14.811 17.762 19.264 1.00 10.21 92 ALA A O 1
ATOM 666 N N . PHE A 1 94 ? 16.241 16.691 17.884 1.00 9.73 93 PHE A N 1
ATOM 667 C CA . PHE A 1 94 ? 16.666 15.766 18.928 1.00 10.57 93 PHE A CA 1
ATOM 668 C C . PHE A 1 94 ? 17.242 16.549 20.109 1.00 9.63 93 PHE A C 1
ATOM 669 O O . PHE A 1 94 ? 16.962 16.266 21.275 1.00 9.17 93 PHE A O 1
ATOM 677 N N . ALA A 1 95 ? 18.083 17.541 19.828 1.00 8.93 94 ALA A N 1
ATOM 678 C CA . ALA A 1 95 ? 18.683 18.306 20.912 1.00 9.32 94 ALA A CA 1
ATOM 679 C C . ALA A 1 95 ? 17.622 18.983 21.790 1.00 10.21 94 ALA A C 1
ATOM 680 O O . ALA A 1 95 ? 17.687 18.945 23.018 1.00 10.77 94 ALA A O 1
ATOM 682 N N . ALA A 1 96 ? 16.637 19.593 21.148 1.00 10.70 95 ALA A N 1
ATOM 683 C CA . ALA A 1 96 ? 15.548 20.248 21.876 1.00 11.21 95 ALA A CA 1
ATOM 684 C C . ALA A 1 96 ? 14.684 19.268 22.690 1.00 11.98 95 ALA A C 1
ATOM 685 O O . ALA A 1 96 ? 14.345 19.522 23.839 1.00 10.97 95 ALA A O 1
ATOM 687 N N . VAL A 1 97 ? 14.319 18.161 22.062 1.00 10.22 96 VAL A N 1
ATOM 688 C CA . VAL A 1 97 ? 13.477 17.164 22.712 1.00 9.15 96 VAL A CA 1
ATOM 689 C C . VAL A 1 97 ? 14.228 16.493 23.849 1.00 9.17 96 VAL A C 1
ATOM 690 O O . VAL A 1 97 ? 13.685 16.325 24.962 1.00 10.48 96 VAL A O 1
ATOM 694 N N . ASN A 1 98 ? 15.455 16.062 23.577 1.00 10.06 97 ASN A N 1
ATOM 695 C CA . ASN A 1 98 ? 16.246 15.400 24.601 1.00 8.24 97 ASN A CA 1
ATOM 696 C C . ASN A 1 98 ? 16.524 16.340 25.765 1.00 9.99 97 ASN A C 1
ATOM 697 O O . ASN A 1 98 ? 16.478 15.940 26.933 1.00 11.52 97 ASN A O 1
ATOM 702 N N . GLY A 1 99 ? 16.820 17.601 25.460 1.00 9.68 98 GLY A N 1
ATOM 703 C CA . GLY A 1 99 ? 16.983 18.589 26.510 1.00 11.00 98 GLY A CA 1
ATOM 704 C C . GLY A 1 99 ? 15.756 18.742 27.385 1.00 10.61 98 GLY A C 1
ATOM 705 O O . GLY A 1 99 ? 15.866 18.867 28.592 1.00 11.99 98 GLY A O 1
ATOM 706 N N . ARG A 1 100 ? 14.588 18.710 26.760 1.00 10.83 99 ARG A N 1
ATOM 707 C CA . ARG A 1 100 ? 13.329 18.792 27.503 1.00 10.63 99 ARG A CA 1
ATOM 708 C C . ARG A 1 100 ? 13.138 17.570 28.427 1.00 10.22 99 ARG A C 1
ATOM 709 O O . ARG A 1 100 ? 12.712 17.690 29.576 1.00 11.27 99 ARG A O 1
ATOM 717 N N . VAL A 1 101 ? 13.503 16.388 27.944 1.00 9.20 100 VAL A N 1
ATOM 718 C CA . VAL A 1 101 ? 13.420 15.178 28.772 1.00 9.99 100 VAL A CA 1
ATOM 719 C C . VAL A 1 101 ? 14.312 15.360 29.994 1.00 10.24 100 VAL A C 1
ATOM 720 O O . VAL A 1 101 ? 13.881 15.105 31.114 1.00 11.16 100 VAL A O 1
ATOM 724 N N . LEU A 1 102 ? 15.550 15.801 29.788 1.00 10.16 101 LEU A N 1
ATOM 725 C CA . LEU A 1 102 ? 16.485 15.994 30.915 1.00 10.90 101 LEU A CA 1
ATOM 726 C C . LEU A 1 102 ? 15.997 17.085 31.889 1.00 11.87 101 LEU A C 1
ATOM 727 O O . LEU A 1 102 ? 16.164 16.954 33.103 1.00 12.32 101 LEU A O 1
ATOM 732 N N . GLU A 1 103 ? 15.378 18.136 31.360 1.00 11.52 102 GLU A N 1
ATOM 733 C CA . GLU A 1 103 ? 14.776 19.177 32.224 1.00 12.74 102 GLU A CA 1
ATOM 734 C C . GLU A 1 103 ? 13.642 18.650 33.082 1.00 12.82 102 GLU A C 1
ATOM 735 O O . GLU A 1 103 ? 13.572 18.927 34.289 1.00 12.15 102 GLU A O 1
ATOM 741 N N . LEU A 1 104 ? 12.761 17.861 32.480 1.00 12.11 103 LEU A N 1
ATOM 742 C CA . LEU A 1 104 ? 11.685 17.256 33.252 1.00 12.17 103 LEU A CA 1
ATOM 743 C C . LEU A 1 104 ? 12.217 16.308 34.325 1.00 11.47 103 LEU A C 1
ATOM 744 O O . LEU A 1 104 ? 11.697 16.244 35.449 1.00 12.16 103 LEU A O 1
ATOM 749 N N . LEU A 1 105 ? 13.263 15.556 34.010 1.00 10.04 104 LEU A N 1
ATOM 750 C CA . LEU A 1 105 ? 13.891 14.688 34.993 1.00 10.80 104 LEU A CA 1
ATOM 751 C C . LEU A 1 105 ? 14.499 15.506 36.143 1.00 11.64 104 LEU A C 1
ATOM 752 O O . LEU A 1 105 ? 14.395 15.145 37.314 1.00 12.89 104 LEU A O 1
ATOM 757 N N . ARG A 1 106 ? 15.154 16.603 35.799 1.00 11.56 105 ARG A N 1
ATOM 758 C CA . ARG A 1 106 ? 15.702 17.522 36.811 1.00 13.36 105 ARG A CA 1
ATOM 759 C C . ARG A 1 106 ? 14.622 18.002 37.774 1.00 13.68 105 ARG A C 1
ATOM 760 O O . ARG A 1 106 ? 14.844 18.060 38.984 1.00 15.25 105 ARG A O 1
ATOM 768 N N . GLU A 1 107 ? 13.453 18.316 37.237 1.00 15.19 106 GLU A N 1
ATOM 769 C CA . GLU A 1 107 ? 12.333 18.774 38.061 1.00 16.57 106 GLU A CA 1
ATOM 770 C C . GLU A 1 107 ? 11.823 17.696 39.004 1.00 16.35 106 GLU A C 1
ATOM 771 O O . GLU A 1 107 ? 11.209 18.005 40.012 1.00 17.62 106 GLU A O 1
ATOM 777 N N . GLU A 1 108 ? 12.082 16.426 38.673 1.00 13.18 107 GLU A N 1
ATOM 778 C CA . GLU A 1 108 ? 11.773 15.287 39.546 1.00 13.76 107 GLU A CA 1
ATOM 779 C C . GLU A 1 108 ? 12.931 14.893 40.464 1.00 12.48 107 GLU A C 1
ATOM 780 O O . GLU A 1 108 ? 12.836 13.917 41.244 1.00 14.89 107 GLU A O 1
ATOM 786 N N . GLY A 1 109 ? 14.041 15.616 40.345 1.00 12.81 108 GLY A N 1
ATOM 787 C CA . GLY A 1 109 ? 15.204 15.406 41.167 1.00 13.12 108 GLY A CA 1
ATOM 788 C C . GLY A 1 109 ? 16.076 14.244 40.752 1.00 12.21 108 GLY A C 1
ATOM 789 O O . GLY A 1 109 ? 16.816 13.691 41.577 1.00 13.92 108 GLY A O 1
ATOM 790 N N . VAL A 1 110 ? 16.007 13.859 39.477 1.00 11.91 109 VAL A N 1
ATOM 791 C CA . VAL A 1 110 ? 16.812 12.732 38.978 1.00 11.45 109 VAL A CA 1
ATOM 792 C C . VAL A 1 110 ? 17.593 13.176 37.740 1.00 11.30 109 VAL A C 1
ATOM 793 O O . VAL A 1 110 ? 17.325 14.235 37.157 1.00 12.05 109 VAL A O 1
ATOM 797 N N . PHE A 1 111 ? 18.590 12.383 37.387 1.00 11.87 110 PHE A N 1
ATOM 798 C CA . PHE A 1 111 ? 19.472 12.752 36.293 1.00 11.83 110 PHE A CA 1
ATOM 799 C C . PHE A 1 111 ? 20.043 11.537 35.577 1.00 11.70 110 PHE A C 1
ATOM 800 O O . PHE A 1 111 ? 19.973 10.404 36.060 1.00 10.22 110 PHE A O 1
ATOM 808 N N . VAL A 1 112 ? 20.613 11.813 34.410 1.00 11.18 111 VAL A N 1
ATOM 809 C CA . VAL A 1 112 ? 21.376 10.812 33.683 1.00 8.78 111 VAL A CA 1
ATOM 810 C C . VAL A 1 112 ? 22.805 11.331 33.504 1.00 9.80 111 VAL A C 1
ATOM 811 O O . VAL A 1 112 ? 23.109 12.501 33.796 1.00 10.95 111 VAL A O 1
ATOM 815 N N . ASP A 1 113 ? 23.683 10.441 33.053 1.00 8.01 112 ASP A N 1
ATOM 816 C CA . ASP A 1 113 ? 25.131 10.703 32.985 1.00 10.77 112 ASP A CA 1
ATOM 817 C C . ASP A 1 113 ? 25.735 10.647 31.587 1.00 9.61 112 ASP A C 1
ATOM 818 O O . ASP A 1 113 ? 26.834 11.148 31.345 1.00 9.35 112 ASP A O 1
ATOM 831 N N . VAL A 1 115 ? 24.306 10.362 27.178 1.00 7.56 114 VAL A N 1
ATOM 832 C CA . VAL A 1 115 ? 23.308 10.072 26.129 1.00 7.93 114 VAL A CA 1
ATOM 833 C C . VAL A 1 115 ? 24.016 9.651 24.850 1.00 8.87 114 VAL A C 1
ATOM 834 O O . VAL A 1 115 ? 24.891 10.386 24.367 1.00 8.47 114 VAL A O 1
ATOM 838 N N . LEU A 1 116 ? 23.638 8.496 24.299 1.00 7.78 115 LEU A N 1
ATOM 839 C CA . LEU A 1 116 ? 24.049 8.065 22.965 1.00 7.46 115 LEU A CA 1
ATOM 840 C C . LEU A 1 116 ? 22.813 7.873 22.110 1.00 6.56 115 LEU A C 1
ATOM 841 O O . LEU A 1 116 ? 21.789 7.368 22.582 1.00 8.18 115 LEU A O 1
ATOM 846 N N . ALA A 1 117 ? 22.885 8.316 20.864 1.00 6.14 116 ALA A N 1
ATOM 847 C CA . ALA A 1 117 ? 21.786 8.177 19.936 1.00 7.05 116 ALA A CA 1
ATOM 848 C C . ALA A 1 117 ? 22.284 7.838 18.544 1.00 7.16 116 ALA A C 1
ATOM 849 O O . ALA A 1 117 ? 23.361 8.307 18.114 1.00 7.96 116 ALA A O 1
ATOM 851 N N . CYS A 1 118 ? 21.520 7.011 17.859 1.00 8.70 117 CYS A N 1
ATOM 852 C CA . CYS A 1 118 ? 21.861 6.511 16.517 1.00 7.36 117 CYS A CA 1
ATOM 853 C C . CYS A 1 118 ? 20.727 6.780 15.548 1.00 7.59 117 CYS A C 1
ATOM 854 O O . CYS A 1 118 ? 19.620 6.287 15.749 1.00 9.01 117 CYS A O 1
ATOM 857 N N . ALA A 1 119 ? 21.017 7.538 14.484 1.00 8.07 118 ALA A N 1
ATOM 858 C CA . ALA A 1 119 ? 20.011 7.951 13.489 1.00 8.81 118 ALA A CA 1
ATOM 859 C C . ALA A 1 119 ? 19.825 6.957 12.352 1.00 10.09 118 ALA A C 1
ATOM 860 O O . ALA A 1 119 ? 18.797 6.996 11.670 1.00 11.58 118 ALA A O 1
ATOM 862 N N . TYR A 1 120 ? 20.825 6.125 12.098 1.00 9.63 119 TYR A N 1
ATOM 863 C CA . TYR A 1 120 ? 20.854 5.317 10.880 1.00 9.65 119 TYR A CA 1
ATOM 864 C C . TYR A 1 120 ? 19.711 4.313 10.814 1.00 10.77 119 TYR A C 1
ATOM 865 O O . TYR A 1 120 ? 19.405 3.622 11.800 1.00 13.26 119 TYR A O 1
ATOM 874 N N . HIS A 1 121 ? 19.076 4.191 9.651 1.00 11.06 120 HIS A N 1
ATOM 875 C CA . HIS A 1 121 ? 17.998 3.224 9.489 1.00 10.49 120 HIS A CA 1
ATOM 876 C C . HIS A 1 121 ? 17.867 2.813 8.038 1.00 12.28 120 HIS A C 1
ATOM 877 O O . HIS A 1 121 ? 17.992 3.656 7.153 1.00 10.71 120 HIS A O 1
ATOM 884 N N . GLU A 1 122 ? 17.510 1.551 7.827 1.00 11.41 121 GLU A N 1
ATOM 885 C CA . GLU A 1 122 ? 17.371 0.957 6.465 1.00 12.79 121 GLU A CA 1
ATOM 886 C C . GLU A 1 122 ? 16.357 1.662 5.578 1.00 16.16 121 GLU A C 1
ATOM 887 O O . GLU A 1 122 ? 16.525 1.684 4.344 1.00 16.10 121 GLU A O 1
ATOM 893 N N . ALA A 1 123 ? 15.315 2.229 6.186 1.00 14.34 122 ALA A N 1
ATOM 894 C CA . ALA A 1 123 ? 14.253 2.902 5.459 1.00 14.28 122 ALA A CA 1
ATOM 895 C C . ALA A 1 123 ? 14.469 4.389 5.327 1.00 13.89 122 ALA A C 1
ATOM 896 O O . ALA A 1 123 ? 13.570 5.146 4.968 1.00 15.50 122 ALA A O 1
ATOM 898 N N . GLY A 1 124 ? 15.690 4.841 5.589 1.00 14.74 123 GLY A N 1
ATOM 899 C CA . GLY A 1 124 ? 16.006 6.213 5.488 1.00 14.03 123 GLY A CA 1
ATOM 900 C C . GLY A 1 124 ? 16.054 6.636 4.047 1.00 16.91 123 GLY A C 1
ATOM 901 O O . GLY A 1 124 ? 15.927 5.827 3.114 1.00 18.41 123 GLY A O 1
ATOM 902 N N . VAL A 1 125 ? 16.227 7.908 3.863 1.00 16.94 124 VAL A N 1
ATOM 903 C CA A VAL A 1 125 ? 16.487 8.391 2.525 0.50 18.59 124 VAL A CA 1
ATOM 904 C CA B VAL A 1 125 ? 16.443 8.445 2.535 0.50 18.33 124 VAL A CA 1
ATOM 905 C C . VAL A 1 125 ? 17.730 9.243 2.563 1.00 18.77 124 VAL A C 1
ATOM 906 O O . VAL A 1 125 ? 17.849 10.179 3.327 1.00 22.40 124 VAL A O 1
ATOM 913 N N . GLY A 1 126 ? 18.680 8.850 1.754 1.00 19.67 125 GLY A N 1
ATOM 914 C CA . GLY A 1 126 ? 19.898 9.589 1.656 1.00 16.37 125 GLY A CA 1
ATOM 915 C C . GLY A 1 126 ? 21.010 8.890 2.381 1.00 13.96 125 GLY A C 1
ATOM 916 O O . GLY A 1 126 ? 20.940 7.686 2.697 1.00 12.29 125 GLY A O 1
ATOM 917 N N . PRO A 1 127 ? 22.090 9.647 2.674 1.00 11.89 126 PRO A N 1
ATOM 918 C CA . PRO A 1 127 ? 23.283 9.014 3.216 1.00 12.63 126 PRO A CA 1
ATOM 919 C C . PRO A 1 127 ? 23.145 8.356 4.593 1.00 12.32 126 PRO A C 1
ATOM 920 O O . PRO A 1 127 ? 23.959 7.514 4.954 1.00 13.08 126 PRO A O 1
ATOM 924 N N . LEU A 1 128 ? 22.103 8.736 5.332 1.00 12.56 127 LEU A N 1
ATOM 925 C CA . LEU A 1 128 ? 21.838 8.107 6.633 1.00 12.02 127 LEU A CA 1
ATOM 926 C C . LEU A 1 128 ? 21.089 6.777 6.556 1.00 12.53 127 LEU A C 1
ATOM 927 O O . LEU A 1 128 ? 20.871 6.140 7.587 1.00 12.39 127 LEU A O 1
ATOM 932 N N . ALA A 1 129 ? 20.714 6.347 5.349 1.00 10.41 128 ALA A N 1
ATOM 933 C CA . ALA A 1 129 ? 19.988 5.081 5.148 1.00 8.92 128 ALA A CA 1
ATOM 934 C C . ALA A 1 129 ? 20.926 3.839 5.187 1.00 10.08 128 ALA A C 1
ATOM 935 O O . ALA A 1 129 ? 20.888 2.959 4.327 1.00 10.70 128 ALA A O 1
ATOM 937 N N . ILE A 1 130 ? 21.768 3.783 6.219 1.00 10.98 129 ILE A N 1
ATOM 938 C CA . ILE A 1 130 ? 22.624 2.653 6.500 1.00 11.44 129 ILE A CA 1
ATOM 939 C C . ILE A 1 130 ? 21.820 1.624 7.259 1.00 13.63 129 ILE A C 1
ATOM 940 O O . ILE A 1 130 ? 21.254 1.964 8.336 1.00 14.84 129 ILE A O 1
ATOM 945 N N . PRO A 1 131 ? 21.634 0.432 6.669 1.00 11.70 130 PRO A N 1
ATOM 946 C CA . PRO A 1 131 ? 20.684 -0.511 7.249 1.00 14.69 130 PRO A CA 1
ATOM 947 C C . PRO A 1 131 ? 21.055 -1.265 8.499 1.00 17.49 130 PRO A C 1
ATOM 948 O O . PRO A 1 131 ? 20.143 -1.646 9.247 1.00 19.49 130 PRO A O 1
ATOM 952 N N . ASP A 1 132 ? 22.325 -1.518 8.744 1.00 15.60 131 ASP A N 1
ATOM 953 C CA . ASP A 1 132 ? 22.670 -2.391 9.884 1.00 17.97 131 ASP A CA 1
ATOM 954 C C . ASP A 1 132 ? 23.873 -1.879 10.621 1.00 16.38 131 ASP A C 1
ATOM 955 O O . ASP A 1 132 ? 24.840 -2.612 10.873 1.00 18.20 131 ASP A O 1
ATOM 960 N N . HIS A 1 133 ? 23.819 -0.602 10.965 1.00 13.97 132 HIS A N 1
ATOM 961 C CA . HIS A 1 133 ? 24.950 0.071 11.528 1.00 12.27 132 HIS A CA 1
ATOM 962 C C . HIS A 1 133 ? 25.244 -0.482 12.926 1.00 12.76 132 HIS A C 1
ATOM 963 O O . HIS A 1 133 ? 24.317 -0.744 13.678 1.00 11.35 132 HIS A O 1
ATOM 970 N N . PRO A 1 134 ? 26.530 -0.691 13.272 1.00 13.21 133 PRO A N 1
ATOM 971 C CA . PRO A 1 134 ? 26.931 -1.232 14.567 1.00 12.01 133 PRO A CA 1
ATOM 972 C C . PRO A 1 134 ? 26.387 -0.459 15.789 1.00 12.37 133 PRO A C 1
ATOM 973 O O . PRO A 1 134 ? 26.296 -1.050 16.867 1.00 13.07 133 PRO A O 1
ATOM 985 N N . ARG A 1 136 ? 23.321 0.895 15.896 1.00 8.76 135 ARG A N 1
ATOM 986 C CA . ARG A 1 136 ? 21.855 0.851 15.895 1.00 8.75 135 ARG A CA 1
ATOM 987 C C . ARG A 1 136 ? 21.428 -0.432 16.595 1.00 8.99 135 ARG A C 1
ATOM 988 O O . ARG A 1 136 ? 21.715 -1.522 16.125 1.00 9.68 135 ARG A O 1
ATOM 996 N N . LYS A 1 137 ? 20.722 -0.312 17.718 1.00 9.22 136 LYS A N 1
ATOM 997 C CA . LYS A 1 137 ? 20.160 -1.480 18.430 1.00 7.48 136 LYS A CA 1
ATOM 998 C C . LYS A 1 137 ? 19.255 -2.196 17.436 1.00 7.79 136 LYS A C 1
ATOM 999 O O . LYS A 1 137 ? 18.507 -1.538 16.724 1.00 10.13 1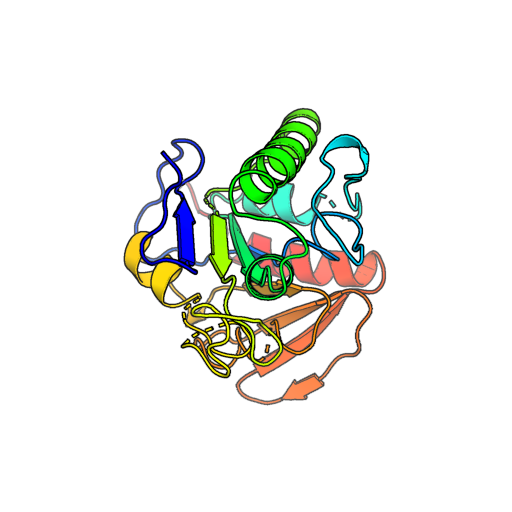36 LYS A O 1
ATOM 1005 N N . PRO A 1 138 ? 19.282 -3.552 17.407 1.00 9.06 137 PRO A N 1
ATOM 1006 C CA . PRO A 1 138 ? 19.883 -4.489 18.363 1.00 9.26 137 PRO A CA 1
ATOM 1007 C C . PRO A 1 138 ? 21.409 -4.676 18.363 1.00 9.04 137 PRO A C 1
ATOM 1008 O O . PRO A 1 138 ? 21.925 -5.383 19.242 1.00 10.58 137 PRO A O 1
ATOM 1012 N N . ASN A 1 139 ? 22.143 -4.064 17.442 1.00 9.84 138 ASN A N 1
ATOM 1013 C CA . ASN A 1 139 ? 23.586 -4.106 17.545 1.00 9.79 138 ASN A CA 1
ATOM 1014 C C . ASN A 1 139 ? 24.001 -3.370 18.839 1.00 10.56 138 ASN A C 1
ATOM 1015 O O . ASN A 1 139 ? 23.325 -2.418 19.263 1.00 11.21 138 ASN A O 1
ATOM 1020 N N . PRO A 1 140 ? 25.005 -3.896 19.554 1.00 9.88 139 PRO A N 1
ATOM 1021 C CA . PRO A 1 140 ? 25.399 -3.390 20.873 1.00 9.34 139 PRO A CA 1
ATOM 1022 C C . PRO A 1 140 ? 26.343 -2.189 20.907 1.00 9.84 139 PRO A C 1
ATOM 1023 O O . PRO A 1 140 ? 26.820 -1.823 21.987 1.00 10.59 139 PRO A O 1
ATOM 1027 N N . GLY A 1 141 ? 26.570 -1.545 19.773 1.00 9.20 140 GLY A N 1
ATOM 1028 C CA . GLY A 1 141 ? 27.618 -0.525 19.693 1.00 8.23 140 GLY A CA 1
ATOM 1029 C C . GLY A 1 141 ? 27.534 0.584 20.702 1.00 10.88 140 GLY A C 1
ATOM 1030 O O . GLY A 1 141 ? 28.553 1.030 21.239 1.00 10.01 140 GLY A O 1
ATOM 1039 N N . LEU A 1 143 ? 26.237 0.555 23.683 1.00 8.81 142 LEU A N 1
ATOM 1040 C CA . LEU A 1 143 ? 26.590 0.045 25.004 1.00 9.52 142 LEU A CA 1
ATOM 1041 C C . LEU A 1 143 ? 28.103 -0.144 25.098 1.00 11.37 142 LEU A C 1
ATOM 1042 O O . LEU A 1 143 ? 28.718 0.229 26.087 1.00 10.94 142 LEU A O 1
ATOM 1047 N N . VAL A 1 144 ? 28.687 -0.726 24.061 1.00 10.49 143 VAL A N 1
ATOM 1048 C CA . VAL A 1 144 ? 30.131 -0.965 24.034 1.00 11.95 143 VAL A CA 1
ATOM 1049 C C . VAL A 1 144 ? 30.877 0.375 24.080 1.00 9.93 143 VAL A C 1
ATOM 1050 O O . VAL A 1 144 ? 31.850 0.537 24.833 1.00 11.00 143 VAL A O 1
ATOM 1054 N N . GLU A 1 145 ? 30.402 1.364 23.329 1.00 9.69 144 GLU A N 1
ATOM 1055 C CA . GLU A 1 145 ? 31.042 2.680 23.344 1.00 11.64 144 GLU A CA 1
ATOM 1056 C C . GLU A 1 145 ? 30.924 3.373 24.702 1.00 12.31 144 GLU A C 1
ATOM 1057 O O . GLU A 1 145 ? 31.891 3.939 25.220 1.00 11.60 144 GLU A O 1
ATOM 1063 N N . ALA A 1 146 ? 29.738 3.350 25.304 1.00 9.91 145 ALA A N 1
ATOM 1064 C CA . ALA A 1 146 ? 29.581 3.895 26.655 1.00 9.01 145 ALA A CA 1
ATOM 1065 C C . ALA A 1 146 ? 30.526 3.173 27.609 1.00 9.89 145 ALA A C 1
ATOM 1066 O O . ALA A 1 146 ? 31.164 3.802 28.484 1.00 10.17 145 ALA A O 1
ATOM 1068 N N . GLY A 1 147 ? 30.647 1.860 27.435 1.00 9.68 146 GLY A N 1
ATOM 1069 C CA . GLY A 1 147 ? 31.577 1.072 28.226 1.00 10.98 146 GLY A CA 1
ATOM 1070 C C . GLY A 1 147 ? 33.003 1.573 28.126 1.00 12.10 146 GLY A C 1
ATOM 1071 O O . GLY A 1 147 ? 33.682 1.716 29.151 1.00 12.56 146 GLY A O 1
ATOM 1072 N N . LYS A 1 148 ? 33.455 1.842 26.905 1.00 11.97 147 LYS A N 1
ATOM 1073 C CA . LYS A 1 148 ? 34.823 2.360 26.716 1.00 13.92 147 LYS A CA 1
ATOM 1074 C C . LYS A 1 148 ? 34.977 3.702 27.408 1.00 13.77 147 LYS A C 1
ATOM 1075 O O . LYS A 1 148 ? 35.947 3.942 28.149 1.00 15.85 147 LYS A O 1
ATOM 1081 N N . ARG A 1 149 ? 34.018 4.584 27.183 1.00 12.04 148 ARG A N 1
ATOM 1082 C CA . ARG A 1 149 ? 34.124 5.951 27.654 1.00 13.60 148 ARG A CA 1
ATOM 1083 C C . ARG A 1 149 ? 34.069 6.086 29.162 1.00 14.63 148 ARG A C 1
ATOM 1084 O O . ARG A 1 149 ? 34.774 6.939 29.730 1.00 17.45 148 ARG A O 1
ATOM 1092 N N . LEU A 1 150 ? 33.242 5.275 29.820 1.00 12.78 149 LEU A N 1
ATOM 1093 C CA . LEU A 1 150 ? 33.096 5.346 31.279 1.00 12.81 149 LEU A CA 1
ATOM 1094 C C . LEU A 1 150 ? 33.821 4.212 32.003 1.00 13.95 149 LEU A C 1
ATOM 1095 O O . LEU A 1 150 ? 33.676 4.062 33.218 1.00 14.72 149 LEU A O 1
ATOM 1100 N N . ALA A 1 151 ? 34.583 3.400 31.277 1.00 11.98 150 ALA A N 1
ATOM 1101 C CA . ALA A 1 151 ? 35.231 2.225 31.838 1.00 14.14 150 ALA A CA 1
ATOM 1102 C C . ALA A 1 151 ? 34.254 1.325 32.605 1.00 14.86 150 ALA A C 1
ATOM 1103 O O . ALA A 1 151 ? 34.523 0.889 33.720 1.00 14.20 150 ALA A O 1
ATOM 1105 N N . LEU A 1 152 ? 33.107 1.030 31.973 1.00 12.61 151 LEU A N 1
ATOM 1106 C CA . LEU A 1 152 ? 32.057 0.256 32.620 1.00 13.49 151 LEU A CA 1
ATOM 1107 C C . LEU A 1 152 ? 32.370 -1.224 32.748 1.00 13.42 151 LEU A C 1
ATOM 1108 O O . LEU A 1 152 ? 33.049 -1.801 31.896 1.00 16.68 151 LEU A O 1
ATOM 1113 N N . ASP A 1 153 ? 31.776 -1.848 33.772 1.00 12.39 152 ASP A N 1
ATOM 1114 C CA . ASP A 1 153 ? 31.693 -3.295 33.866 1.00 12.39 152 ASP A CA 1
ATOM 1115 C C . ASP A 1 153 ? 30.396 -3.709 33.163 1.00 11.68 152 ASP A C 1
ATOM 1116 O O . ASP A 1 153 ? 29.318 -3.691 33.760 1.00 12.77 152 ASP A O 1
ATOM 1121 N N . LEU A 1 154 ? 30.501 -4.028 31.884 1.00 11.61 153 LEU A N 1
ATOM 1122 C CA . LEU A 1 154 ? 29.304 -4.367 31.101 1.00 10.86 153 LEU A CA 1
ATOM 1123 C C . LEU A 1 154 ? 28.650 -5.657 31.568 1.00 13.73 153 LEU A C 1
ATOM 1124 O O . LEU A 1 154 ? 27.427 -5.782 31.561 1.00 13.64 153 LEU A O 1
ATOM 1129 N N . GLN A 1 155 ? 29.443 -6.606 32.036 1.00 13.74 154 GLN A N 1
ATOM 1130 C CA . GLN A 1 155 ? 28.897 -7.897 32.406 1.00 14.08 154 GLN A CA 1
ATOM 1131 C C . GLN A 1 155 ? 27.946 -7.765 33.590 1.00 12.64 154 GLN A C 1
ATOM 1132 O O . GLN A 1 155 ? 27.018 -8.531 33.710 1.00 15.11 154 GLN A O 1
ATOM 1138 N N . ARG A 1 156 ? 28.167 -6.778 34.459 1.00 11.19 155 ARG A N 1
ATOM 1139 C CA . ARG A 1 156 ? 27.293 -6.548 35.607 1.00 12.43 155 ARG A CA 1
ATOM 1140 C C . ARG A 1 156 ? 26.238 -5.454 35.367 1.00 11.42 155 ARG A C 1
ATOM 1141 O O . ARG A 1 156 ? 25.442 -5.180 36.251 1.00 11.28 155 ARG A O 1
ATOM 1149 N N . SER A 1 157 ? 26.246 -4.820 34.190 1.00 11.18 156 SER A N 1
ATOM 1150 C CA . SER A 1 157 ? 25.298 -3.742 33.878 1.00 10.45 156 SER A CA 1
ATOM 1151 C C . SER A 1 157 ? 23.913 -4.280 33.609 1.00 8.26 156 SER A C 1
ATOM 1152 O O . SER A 1 157 ? 23.715 -5.482 33.382 1.00 10.25 156 SER A O 1
ATOM 1155 N N . LEU A 1 158 ? 22.934 -3.372 33.668 1.00 7.41 157 LEU A N 1
ATOM 1156 C CA . LEU A 1 158 ? 21.546 -3.709 33.411 1.00 8.81 157 LEU A CA 1
ATOM 1157 C C . LEU A 1 158 ? 21.031 -2.811 32.304 1.00 8.60 157 LEU A C 1
ATOM 1158 O O . LEU A 1 158 ? 21.548 -1.722 32.099 1.00 9.29 157 LEU A O 1
ATOM 1163 N N . ILE A 1 159 ? 20.020 -3.289 31.583 1.00 8.09 158 ILE A N 1
ATOM 1164 C CA . ILE A 1 159 ? 19.361 -2.488 30.559 1.00 6.42 158 ILE A CA 1
ATOM 1165 C C . ILE A 1 159 ? 17.853 -2.594 30.750 1.00 6.90 158 ILE A C 1
ATOM 1166 O O . ILE A 1 159 ? 17.342 -3.662 31.134 1.00 8.75 158 ILE A O 1
ATOM 1171 N N . VAL A 1 160 ? 17.152 -1.485 30.513 1.00 6.80 159 VAL A N 1
ATOM 1172 C CA . VAL A 1 160 ? 15.695 -1.411 30.561 1.00 7.56 159 VAL A CA 1
ATOM 1173 C C . VAL A 1 160 ? 15.222 -0.747 29.272 1.00 7.91 159 VAL A C 1
ATOM 1174 O O . VAL A 1 160 ? 15.752 0.292 28.868 1.00 8.37 159 VAL A O 1
ATOM 1178 N N . GLY A 1 161 ? 14.247 -1.340 28.605 1.00 7.32 160 GLY A N 1
ATOM 1179 C CA . GLY A 1 161 ? 13.612 -0.745 27.444 1.00 7.00 160 GLY A CA 1
ATOM 1180 C C . GLY A 1 161 ? 12.299 -1.414 27.120 1.00 7.94 160 GLY A C 1
ATOM 1181 O O . GLY A 1 161 ? 11.990 -2.444 27.740 1.00 8.81 160 GLY A O 1
ATOM 1182 N N . ASP A 1 162 ? 11.554 -0.890 26.148 1.00 11.55 161 ASP A N 1
ATOM 1183 C CA . ASP A 1 162 ? 10.263 -1.500 25.812 1.00 11.53 161 ASP A CA 1
ATOM 1184 C C . ASP A 1 162 ? 10.280 -2.257 24.511 1.00 11.65 161 ASP A C 1
ATOM 1185 O O . ASP A 1 162 ? 9.239 -2.739 24.071 1.00 11.56 161 ASP A O 1
ATOM 1190 N N . LYS A 1 163 ? 11.455 -2.386 23.898 1.00 10.61 162 LYS A N 1
ATOM 1191 C CA . LYS A 1 163 ? 11.565 -3.110 22.633 1.00 12.92 162 LYS A CA 1
ATOM 1192 C C . LYS A 1 163 ? 12.512 -4.291 22.762 1.00 10.87 162 LYS A C 1
ATOM 1193 O O . LYS A 1 163 ? 13.481 -4.259 23.507 1.00 10.12 162 LYS A O 1
ATOM 1199 N N . LEU A 1 164 ? 12.223 -5.355 22.026 1.00 12.37 163 LEU A N 1
ATOM 1200 C CA . LEU A 1 164 ? 13.104 -6.518 22.010 1.00 11.88 163 LEU A CA 1
ATOM 1201 C C . LEU A 1 164 ? 14.531 -6.141 21.618 1.00 9.30 163 LEU A C 1
ATOM 1202 O O . LEU A 1 164 ? 15.481 -6.717 22.146 1.00 9.86 163 LEU A O 1
ATOM 1207 N N . ALA A 1 165 ? 14.691 -5.156 20.737 1.00 9.88 164 ALA A N 1
ATOM 1208 C CA . ALA A 1 165 ? 16.026 -4.715 20.342 1.00 9.43 164 ALA A CA 1
ATOM 1209 C C . ALA A 1 165 ? 16.887 -4.250 21.507 1.00 8.46 164 ALA A C 1
ATOM 1210 O O . ALA A 1 165 ? 18.098 -4.357 21.454 1.00 10.08 164 ALA A O 1
ATOM 1212 N N . ASP A 1 166 ? 16.267 -3.720 22.559 1.00 8.38 165 ASP A N 1
ATOM 1213 C CA . ASP A 1 166 ? 17.015 -3.330 23.739 1.00 8.70 165 ASP A CA 1
ATOM 1214 C C . ASP A 1 166 ? 17.574 -4.557 24.477 1.00 9.18 165 ASP A C 1
ATOM 1215 O O . ASP A 1 166 ? 18.693 -4.538 25.010 1.00 9.29 165 ASP A O 1
ATOM 1228 N N . GLN A 1 168 ? 18.103 -7.544 23.064 1.00 9.98 167 GLN A N 1
ATOM 1229 C CA . GLN A 1 168 ? 19.101 -8.120 22.169 1.00 8.98 167 GLN A CA 1
ATOM 1230 C C . GLN A 1 168 ? 20.429 -7.364 22.261 1.00 10.32 167 GLN A C 1
ATOM 1231 O O . GLN A 1 168 ? 21.497 -7.969 22.376 1.00 10.39 167 GLN A O 1
ATOM 1237 N N . ALA A 1 169 ? 20.356 -6.036 22.279 1.00 8.84 168 ALA A N 1
ATOM 1238 C CA . ALA A 1 169 ? 21.563 -5.221 22.404 1.00 9.02 168 ALA A CA 1
ATOM 1239 C C . ALA A 1 169 ? 22.290 -5.487 23.727 1.00 10.53 168 ALA A C 1
ATOM 1240 O O . ALA A 1 169 ? 23.504 -5.633 23.776 1.00 9.67 168 ALA A O 1
ATOM 1242 N N . GLY A 1 170 ? 21.538 -5.551 24.810 1.00 8.70 169 GLY A N 1
ATOM 1243 C CA . GLY A 1 170 ? 22.111 -5.915 26.093 1.00 8.36 169 GLY A CA 1
ATOM 1244 C C . GLY A 1 170 ? 22.807 -7.268 26.081 1.00 10.59 169 GLY A C 1
ATOM 1245 O O . GLY A 1 170 ? 23.947 -7.375 26.534 1.00 10.34 169 GLY A O 1
ATOM 1246 N N . LYS A 1 171 ? 22.133 -8.306 25.585 1.00 9.93 170 LYS A N 1
ATOM 1247 C CA A LYS A 1 171 ? 22.727 -9.647 25.504 0.50 11.15 170 LYS A CA 1
ATOM 1248 C CA B LYS A 1 171 ? 22.740 -9.640 25.508 0.50 11.49 170 LYS A CA 1
ATOM 1249 C C . LYS A 1 171 ? 24.013 -9.602 24.676 1.00 9.52 170 LYS A C 1
ATOM 1250 O O . LYS A 1 171 ? 25.038 -10.147 25.054 1.00 11.89 170 LYS A O 1
ATOM 1261 N N . ARG A 1 172 ? 23.949 -8.955 23.537 1.00 9.11 171 ARG A 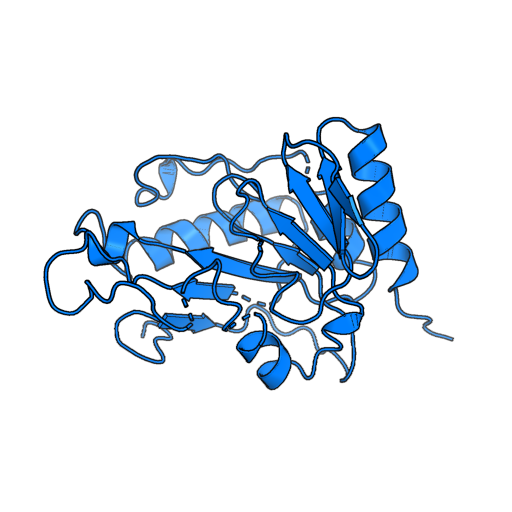N 1
ATOM 1262 C CA A ARG A 1 172 ? 25.100 -8.908 22.628 0.70 9.24 171 ARG A CA 1
ATOM 1263 C CA B ARG A 1 172 ? 25.102 -8.926 22.641 0.30 10.06 171 ARG A CA 1
ATOM 1264 C C . ARG A 1 172 ? 26.285 -8.120 23.185 1.00 12.21 171 ARG A C 1
ATOM 1265 O O . ARG A 1 172 ? 27.430 -8.353 22.773 1.00 13.37 171 ARG A O 1
ATOM 1280 N N . ALA A 1 173 ? 26.015 -7.182 24.097 1.00 11.90 172 ALA A N 1
ATOM 1281 C CA . ALA A 1 173 ? 27.037 -6.393 24.773 1.00 11.23 172 ALA A CA 1
ATOM 1282 C C . ALA A 1 173 ? 27.683 -7.136 25.950 1.00 12.60 172 ALA A C 1
ATOM 1283 O O . ALA A 1 173 ? 28.651 -6.646 26.533 1.00 14.41 172 ALA A O 1
ATOM 1285 N N . GLY A 1 174 ? 27.124 -8.274 26.331 1.00 11.41 173 GLY A N 1
ATOM 1286 C CA . GLY A 1 174 ? 27.674 -9.069 27.422 1.00 12.47 173 GLY A CA 1
ATOM 1287 C C . GLY A 1 174 ? 26.962 -8.924 28.759 1.00 11.57 173 GLY A C 1
ATOM 1288 O O . GLY A 1 174 ? 27.411 -9.459 29.771 1.00 12.69 173 GLY A O 1
ATOM 1289 N N . LEU A 1 175 ? 25.846 -8.206 28.794 1.00 10.11 174 LEU A N 1
ATOM 1290 C CA . LEU A 1 175 ? 25.050 -8.117 30.013 1.00 10.33 174 LEU A CA 1
ATOM 1291 C C . LEU A 1 175 ? 24.394 -9.473 30.289 1.00 10.00 174 LEU A C 1
ATOM 1292 O O . LEU A 1 175 ? 24.296 -10.295 29.378 1.00 11.80 174 LEU A O 1
ATOM 1297 N N . ALA A 1 176 ? 23.951 -9.680 31.521 1.00 10.89 175 ALA A N 1
ATOM 1298 C CA . ALA A 1 176 ? 23.267 -10.909 31.927 1.00 10.22 175 ALA A CA 1
ATOM 1299 C C . ALA A 1 176 ? 21.765 -10.772 32.167 1.00 10.33 175 ALA A C 1
ATOM 1300 O O . ALA A 1 176 ? 21.055 -11.790 32.274 1.00 10.94 175 ALA A O 1
ATOM 1302 N N . GLN A 1 177 ? 21.290 -9.526 32.270 1.00 10.06 176 GLN A N 1
ATOM 1303 C CA . GLN A 1 177 ? 19.898 -9.259 32.571 1.00 11.37 176 GLN A CA 1
ATOM 1304 C C . GLN A 1 177 ? 19.452 -7.978 31.931 1.00 10.37 176 GLN A C 1
ATOM 1305 O O . GLN A 1 177 ? 20.216 -7.018 31.846 1.00 9.45 176 GLN A O 1
ATOM 1311 N N . GLY A 1 178 ? 18.190 -7.953 31.535 1.00 9.13 177 GLY A N 1
ATOM 1312 C CA . GLY A 1 178 ? 17.512 -6.722 31.173 1.00 10.86 177 GLY A CA 1
ATOM 1313 C C . GLY A 1 178 ? 16.055 -6.814 31.569 1.00 11.73 177 GLY A C 1
ATOM 1314 O O . GLY A 1 178 ? 15.535 -7.912 31.800 1.00 9.57 177 GLY A O 1
ATOM 1315 N N . TRP A 1 179 ? 15.394 -5.663 31.672 1.00 9.07 178 TRP A N 1
ATOM 1316 C CA . TRP A 1 179 ? 13.974 -5.564 32.025 1.00 10.19 178 TRP A CA 1
ATOM 1317 C C . TRP A 1 179 ? 13.228 -5.038 30.831 1.00 8.51 178 TRP A C 1
ATOM 1318 O O . TRP A 1 179 ? 13.595 -4.003 30.240 1.00 8.90 178 TRP A O 1
ATOM 1329 N N . LEU A 1 180 ? 12.196 -5.758 30.434 1.00 8.38 179 LEU A N 1
ATOM 1330 C CA . LEU A 1 180 ? 11.408 -5.374 29.285 1.00 7.51 179 LEU A CA 1
ATOM 1331 C C . LEU A 1 180 ? 10.104 -4.747 29.722 1.00 7.02 179 LEU A C 1
ATOM 1332 O O . LEU A 1 180 ? 9.178 -5.402 30.224 1.00 8.63 179 LEU A O 1
ATOM 1337 N N . VAL A 1 181 ? 10.042 -3.442 29.539 1.00 7.29 180 VAL A N 1
ATOM 1338 C CA . VAL A 1 181 ? 8.826 -2.675 29.847 1.00 8.82 180 VAL A CA 1
ATOM 1339 C C . VAL A 1 181 ? 7.633 -3.271 29.130 1.00 8.85 180 VAL A C 1
ATOM 1340 O O . VAL A 1 181 ? 7.673 -3.417 27.919 1.00 10.30 180 VAL A O 1
ATOM 1344 N N . ASP A 1 182 ? 6.593 -3.620 29.903 1.00 9.71 181 ASP A N 1
ATOM 1345 C CA . ASP A 1 182 ? 5.351 -4.193 29.408 1.00 11.77 181 ASP A CA 1
ATOM 1346 C C . ASP A 1 182 ? 5.545 -5.548 28.741 1.00 13.88 181 ASP A C 1
ATOM 1347 O O . ASP A 1 182 ? 4.677 -5.994 28.007 1.00 16.45 181 ASP A O 1
ATOM 1352 N N . GLY A 1 183 ? 6.666 -6.207 28.994 1.00 10.13 182 GLY A N 1
ATOM 1353 C CA . GLY A 1 183 ? 6.989 -7.439 28.300 1.00 10.28 182 GLY A CA 1
ATOM 1354 C C . GLY A 1 183 ? 6.990 -8.670 29.192 1.00 11.04 182 GLY A C 1
ATOM 1355 O O . GLY A 1 183 ? 6.923 -8.589 30.437 1.00 12.05 182 GLY A O 1
ATOM 1356 N N . GLU A 1 184 ? 7.138 -9.832 28.541 1.00 11.34 183 GLU A N 1
ATOM 1357 C CA . GLU A 1 184 ? 7.180 -11.127 29.199 1.00 11.97 183 GLU A CA 1
ATOM 1358 C C . GLU A 1 184 ? 8.595 -11.563 29.552 1.00 12.33 183 GLU A C 1
ATOM 1359 O O . GLU A 1 184 ? 9.569 -11.188 28.884 1.00 12.20 183 GLU A O 1
ATOM 1365 N N . ALA A 1 185 ? 8.684 -12.447 30.538 1.00 12.64 184 ALA A N 1
ATOM 1366 C CA . ALA A 1 185 ? 9.940 -13.011 30.971 1.00 10.79 184 ALA A CA 1
ATOM 1367 C C . ALA A 1 185 ? 10.500 -13.996 29.924 1.00 10.33 184 ALA A C 1
ATOM 1368 O O . ALA A 1 185 ? 9.748 -14.671 29.215 1.00 12.00 184 ALA A O 1
ATOM 1370 N N . ALA A 1 186 ? 11.814 -14.076 29.839 1.00 8.98 185 ALA A N 1
ATOM 1371 C CA . ALA A 1 186 ? 12.469 -15.113 29.059 1.00 10.09 185 ALA A CA 1
ATOM 1372 C C . ALA A 1 186 ? 13.763 -15.426 29.807 1.00 11.57 185 ALA A C 1
ATOM 1373 O O . ALA A 1 186 ? 14.738 -14.699 29.694 1.00 12.84 185 ALA A O 1
ATOM 1375 N N . VAL A 1 187 ? 13.746 -16.468 30.629 1.00 13.57 186 VAL A N 1
ATOM 1376 C CA . VAL A 1 187 ? 14.858 -16.738 31.536 1.00 15.66 186 VAL A CA 1
ATOM 1377 C C . VAL A 1 187 ? 15.651 -17.902 31.003 1.00 15.52 186 VAL A C 1
ATOM 1378 O O . VAL A 1 187 ? 15.174 -19.037 30.976 1.00 17.69 186 VAL A O 1
ATOM 1382 N N . GLN A 1 188 ? 16.857 -17.607 30.557 1.00 14.62 187 GLN A N 1
ATOM 1383 C CA . GLN A 1 188 ? 17.742 -18.603 29.964 1.00 12.64 187 GLN A CA 1
ATOM 1384 C C . GLN A 1 188 ? 19.120 -18.488 30.592 1.00 16.65 187 GLN A C 1
ATOM 1385 O O . GLN A 1 188 ? 19.436 -17.458 31.193 1.00 15.16 187 GLN A O 1
ATOM 1391 N N . PRO A 1 189 ? 19.945 -19.539 30.465 1.00 18.40 188 PRO A N 1
ATOM 1392 C CA . PRO A 1 189 ? 21.322 -19.382 30.942 1.00 21.62 188 PRO A CA 1
ATOM 1393 C C . PRO A 1 189 ? 22.076 -18.293 30.140 1.00 23.68 188 PRO A C 1
ATOM 1394 O O . PRO A 1 189 ? 21.989 -18.230 28.912 1.00 29.03 188 PRO A O 1
ATOM 1398 N N . GLY A 1 190 ? 22.801 -17.428 30.816 1.00 25.01 189 GLY A N 1
ATOM 1399 C CA . GLY A 1 190 ? 23.538 -16.396 30.106 1.00 22.24 189 GLY A CA 1
ATOM 1400 C C . GLY A 1 190 ? 22.784 -15.092 29.887 1.00 18.88 189 GLY A C 1
ATOM 1401 O O . GLY A 1 190 ? 23.406 -14.044 29.906 1.00 20.35 189 GLY A O 1
ATOM 1402 N N . PHE A 1 191 ? 21.455 -15.146 29.715 1.00 16.48 190 PHE A N 1
ATOM 1403 C CA . PHE A 1 191 ? 20.658 -13.902 29.650 1.00 15.77 190 PHE A CA 1
ATOM 1404 C C . PHE A 1 191 ? 19.227 -14.085 30.119 1.00 14.96 190 PHE A C 1
ATOM 1405 O O . PHE A 1 191 ? 18.513 -15.005 29.706 1.00 15.64 190 PHE A O 1
ATOM 1413 N N . ALA A 1 192 ? 18.790 -13.197 30.985 1.00 9.02 191 ALA A N 1
ATOM 1414 C CA . ALA A 1 192 ? 17.423 -13.219 31.422 1.00 10.30 191 ALA A CA 1
ATOM 1415 C C . ALA A 1 192 ? 16.768 -11.913 31.006 1.00 10.49 191 ALA A C 1
ATOM 1416 O O . ALA A 1 192 ? 17.250 -10.826 31.365 1.00 11.25 191 ALA A O 1
ATOM 1418 N N . ILE A 1 193 ? 15.673 -12.027 30.251 1.00 10.18 192 ILE A N 1
ATOM 1419 C CA . ILE A 1 193 ? 14.701 -10.932 30.086 1.00 10.21 192 ILE A CA 1
ATOM 1420 C C . ILE A 1 193 ? 13.725 -11.004 31.241 1.00 10.44 192 ILE A C 1
ATOM 1421 O O . ILE A 1 193 ? 13.052 -12.024 31.439 1.00 10.69 192 ILE A O 1
ATOM 1426 N N . ARG A 1 194 ? 13.722 -9.952 32.053 1.00 9.33 193 ARG A N 1
ATOM 1427 C CA . ARG A 1 194 ? 12.883 -9.846 33.234 1.00 9.86 193 ARG A CA 1
ATOM 1428 C C . ARG A 1 194 ? 11.668 -9.006 32.862 1.00 10.01 193 ARG A C 1
ATOM 1429 O O . ARG A 1 194 ? 11.805 -7.980 32.201 1.00 9.99 193 ARG A O 1
ATOM 1437 N N . PRO A 1 195 ? 10.471 -9.410 33.272 1.00 9.97 194 PRO A N 1
ATOM 1438 C CA . PRO A 1 195 ? 9.286 -8.635 32.930 1.00 9.89 194 PRO A CA 1
ATOM 1439 C C . PRO A 1 195 ? 9.218 -7.332 33.743 1.00 9.31 194 PRO A C 1
ATOM 1440 O O . PRO A 1 195 ? 9.650 -7.312 34.879 1.00 9.37 194 PRO A O 1
ATOM 1444 N N . LEU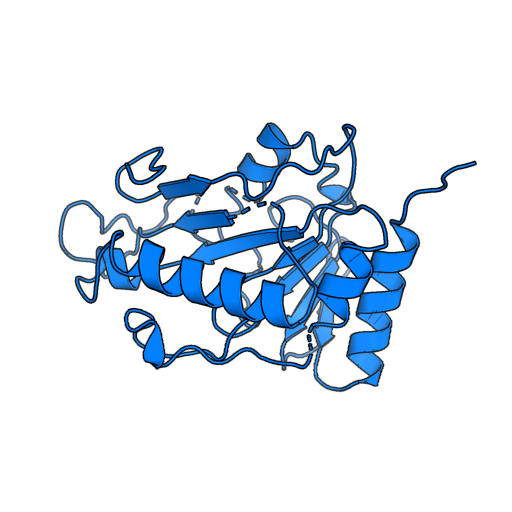 A 1 196 ? 8.739 -6.257 33.135 1.00 9.42 195 LEU A N 1
ATOM 1445 C CA . LEU A 1 196 ? 8.513 -4.994 33.870 1.00 9.30 195 LEU A CA 1
ATOM 1446 C C . LEU A 1 196 ? 7.118 -4.447 33.574 1.00 9.34 195 LEU A C 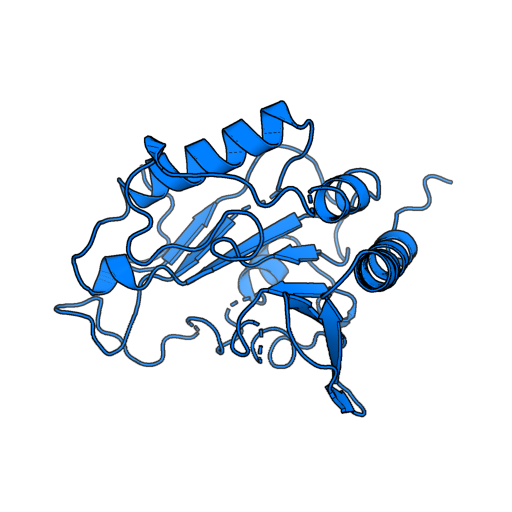1
ATOM 1447 O O . LEU A 1 196 ? 6.935 -3.553 32.753 1.00 10.10 195 LEU A O 1
ATOM 1452 N N . ARG A 1 197 ? 6.118 -4.992 34.269 1.00 10.31 196 ARG A N 1
ATOM 1453 C CA . ARG A 1 197 ? 4.729 -4.719 33.955 1.00 12.28 196 ARG A CA 1
ATOM 1454 C C . ARG A 1 197 ? 3.946 -4.100 35.092 1.00 12.70 196 ARG A C 1
ATOM 1455 O O . ARG A 1 197 ? 2.879 -3.571 34.844 1.00 15.63 196 ARG A O 1
ATOM 1463 N N . ASP A 1 198 ? 4.464 -4.157 36.312 1.00 12.62 197 ASP A N 1
ATOM 1464 C CA . ASP A 1 198 ? 3.699 -3.712 37.476 1.00 13.15 197 ASP A CA 1
ATOM 1465 C C . ASP A 1 198 ? 4.706 -3.285 38.552 1.00 13.87 197 ASP A C 1
ATOM 1466 O O . ASP A 1 198 ? 5.909 -3.299 38.314 1.00 10.12 197 ASP A O 1
ATOM 1471 N N . SER A 1 199 ? 4.226 -2.857 39.704 1.00 12.31 198 SER A N 1
ATOM 1472 C CA . SER A 1 199 ? 5.117 -2.340 40.741 1.00 11.35 198 SER A CA 1
ATOM 1473 C C . SER A 1 199 ? 5.960 -3.454 41.392 1.00 10.61 198 SER A C 1
ATOM 1474 O O . SER A 1 199 ? 7.087 -3.231 41.786 1.00 12.06 198 SER A O 1
ATOM 1477 N N . SER A 1 200 ? 5.458 -4.673 41.484 1.00 11.85 199 SER A N 1
ATOM 1478 C CA . SER A 1 200 ? 6.252 -5.763 41.999 1.00 12.31 199 SER A CA 1
ATOM 1479 C C . SER A 1 200 ? 7.494 -5.997 41.149 1.00 10.50 199 SER A C 1
ATOM 1480 O O . SER A 1 200 ? 8.583 -6.200 41.669 1.00 12.36 199 SER A O 1
ATOM 1483 N N . GLU A 1 201 ? 7.291 -5.972 39.830 1.00 9.61 200 GLU A N 1
ATOM 1484 C CA . GLU A 1 201 ? 8.386 -6.162 38.893 1.00 10.73 200 GLU A CA 1
ATOM 1485 C C . GLU A 1 201 ? 9.362 -4.994 38.925 1.00 11.43 200 GLU A C 1
ATOM 1486 O O . GLU A 1 201 ? 10.567 -5.215 38.780 1.00 10.14 200 GLU A O 1
ATOM 1492 N N . LEU A 1 202 ? 8.886 -3.768 39.132 1.00 10.63 201 LEU A N 1
ATOM 1493 C CA . LEU A 1 202 ? 9.771 -2.631 39.341 1.00 10.91 201 LEU A CA 1
ATOM 1494 C C . LEU A 1 202 ? 10.640 -2.899 40.564 1.00 10.46 201 LEU A C 1
ATOM 1495 O O . LEU A 1 202 ? 11.830 -2.654 40.553 1.00 9.16 201 LEU A O 1
ATOM 1500 N N . GLY A 1 203 ? 10.052 -3.484 41.604 1.00 10.50 202 GLY A N 1
ATOM 1501 C CA . GLY A 1 203 ? 10.823 -3.856 42.787 1.00 10.89 202 GLY A CA 1
ATOM 1502 C C . GLY A 1 203 ? 11.984 -4.769 42.499 1.00 12.08 202 GLY A C 1
ATOM 1503 O O . GLY A 1 203 ? 13.036 -4.626 43.107 1.00 11.74 202 GLY A O 1
ATOM 1504 N N . ASP A 1 204 ? 11.771 -5.738 41.607 1.00 10.27 203 ASP A N 1
ATOM 1505 C CA . ASP A 1 204 ? 12.836 -6.652 41.199 1.00 11.92 203 ASP A CA 1
ATOM 1506 C C . ASP A 1 204 ? 13.961 -5.847 40.570 1.00 11.91 203 ASP A C 1
ATOM 1507 O O . ASP A 1 204 ? 15.134 -6.084 40.834 1.00 11.44 203 ASP A O 1
ATOM 1512 N N . LEU A 1 205 ? 13.610 -4.931 39.670 1.00 10.71 204 LEU A N 1
ATOM 1513 C CA . LEU A 1 205 ? 14.624 -4.080 39.068 1.00 9.35 204 LEU A CA 1
ATOM 1514 C C . LEU A 1 205 ? 15.383 -3.224 40.092 1.00 8.53 204 LEU A C 1
ATOM 1515 O O . LEU A 1 205 ? 16.615 -3.146 40.044 1.00 8.36 204 LEU A O 1
ATOM 1520 N N . LEU A 1 206 ? 14.656 -2.595 41.016 1.00 9.60 205 LEU A N 1
ATOM 1521 C CA . LEU A 1 206 ? 15.277 -1.758 42.035 1.00 9.95 205 LEU A CA 1
ATOM 1522 C C . LEU A 1 206 ? 16.219 -2.586 42.902 1.00 12.26 205 LEU A C 1
ATOM 1523 O O . LEU A 1 206 ? 17.305 -2.116 43.226 1.00 12.33 205 LEU A O 1
ATOM 1528 N N . ALA A 1 207 ? 15.827 -3.805 43.259 1.00 11.18 206 ALA A N 1
ATOM 1529 C CA . ALA A 1 207 ? 16.717 -4.658 44.043 1.00 13.61 206 ALA A CA 1
ATOM 1530 C C . ALA A 1 207 ? 17.996 -4.933 43.276 1.00 12.84 206 ALA A C 1
ATOM 1531 O O . ALA A 1 207 ? 19.111 -4.921 43.835 1.00 13.44 206 ALA A O 1
ATOM 1533 N N . ALA A 1 208 ? 17.866 -5.168 41.976 1.00 11.14 207 ALA A N 1
ATOM 1534 C CA . ALA A 1 208 ? 19.037 -5.456 41.135 1.00 10.39 207 ALA A CA 1
ATOM 1535 C C . ALA A 1 208 ? 19.999 -4.251 41.049 1.00 12.35 207 ALA A C 1
ATOM 1536 O O . ALA A 1 208 ? 21.219 -4.428 41.076 1.00 14.88 207 ALA A O 1
ATOM 1538 N N . ILE A 1 209 ? 19.449 -3.042 40.976 1.00 11.84 208 ILE A N 1
ATOM 1539 C CA . ILE A 1 209 ? 20.251 -1.813 40.934 1.00 12.27 208 ILE A CA 1
ATOM 1540 C C . ILE A 1 209 ? 20.937 -1.613 42.282 1.00 15.26 208 ILE A C 1
ATOM 1541 O O . ILE A 1 209 ? 22.132 -1.327 42.333 1.00 15.98 208 ILE A O 1
ATOM 1546 N N . GLU A 1 210 ? 20.184 -1.793 43.367 1.00 15.30 209 GLU A N 1
ATOM 1547 C CA . GLU A 1 210 ? 20.721 -1.594 44.723 1.00 18.32 209 GLU A CA 1
ATOM 1548 C C . GLU A 1 210 ? 21.902 -2.513 45.027 1.00 21.34 209 GLU A C 1
ATOM 1549 O O . GLU A 1 210 ? 22.862 -2.087 45.680 1.00 23.96 209 GLU A O 1
ATOM 1555 N N . THR A 1 211 ? 21.860 -3.751 44.544 1.00 22.21 210 THR A N 1
ATOM 1556 C CA . THR A 1 211 ? 22.982 -4.672 44.787 1.00 23.78 210 THR A CA 1
ATOM 1557 C C . THR A 1 211 ? 24.274 -4.134 44.172 1.00 25.19 210 THR A C 1
ATOM 1558 O O . THR A 1 211 ? 25.366 -4.396 44.678 1.00 26.88 210 THR A O 1
ATOM 1562 N N . LEU A 1 212 ? 24.156 -3.367 43.100 1.00 25.76 211 LEU A N 1
ATOM 1563 C CA . LEU A 1 212 ? 25.321 -2.771 42.462 1.00 26.80 211 LEU A CA 1
ATOM 1564 C C . LEU A 1 212 ? 25.874 -1.532 43.177 1.00 27.93 211 LEU A C 1
ATOM 1565 O O . LEU A 1 212 ? 26.945 -1.064 42.808 1.00 30.79 211 LEU A O 1
ATOM 1570 N N . GLY A 1 213 ? 25.156 -1.003 44.167 1.00 27.81 212 GLY A N 1
ATOM 1571 C CA . GLY A 1 213 ? 25.539 0.239 44.855 1.00 30.79 212 GLY A CA 1
ATOM 1572 C C . GLY A 1 213 ? 26.904 0.256 45.542 1.00 35.80 212 GLY A C 1
ATOM 1573 O O . GLY A 1 213 ? 27.437 -0.787 45.928 1.00 35.85 212 GLY A O 1
ATOM 1574 N N . ARG A 1 214 ? 27.457 1.462 45.701 1.00 39.04 213 ARG A N 1
ATOM 1575 C CA . ARG A 1 214 ? 28.785 1.665 46.309 1.00 41.12 213 ARG A CA 1
ATOM 1576 C C . ARG A 1 214 ? 28.752 1.483 47.818 1.00 42.33 213 ARG A C 1
ATOM 1577 O O . ARG A 1 214 ? 27.792 1.888 48.475 1.00 43.19 213 ARG A O 1
ATOM 1579 N N . ASP A 1 215 ? 29.802 0.870 48.363 1.00 44.67 214 ASP A N 1
ATOM 1580 C CA . ASP A 1 215 ? 30.017 0.856 49.808 1.00 44.59 214 ASP A CA 1
ATOM 1581 C C . ASP A 1 215 ? 30.987 1.990 50.126 1.00 44.40 214 ASP A C 1
ATOM 1582 O O . ASP A 1 215 ? 32.172 1.875 49.844 1.00 42.44 214 ASP A O 1
ATOM 1587 N N . ASN A 1 216 ? 30.488 3.068 50.727 1.00 44.96 215 ASN A N 1
ATOM 1588 C CA . ASN A 1 216 ? 31.348 4.191 51.120 1.00 46.16 215 ASN A CA 1
ATOM 1589 C C . ASN A 1 216 ? 32.094 3.972 52.454 1.00 46.66 215 ASN A C 1
ATOM 1590 O O . ASN A 1 216 ? 32.504 4.937 53.108 1.00 45.23 215 ASN A O 1
ATOM 1595 N N . ARG A 1 217 ? 32.283 2.705 52.837 1.00 47.79 216 ARG A N 1
ATOM 1596 C CA . ARG A 1 217 ? 33.170 2.330 53.950 1.00 47.92 216 ARG A CA 1
ATOM 1597 C C . ARG A 1 217 ? 34.476 1.715 53.428 1.00 47.80 216 ARG A C 1
ATOM 1598 O O . ARG A 1 217 ? 35.114 2.240 52.508 1.00 47.01 216 ARG A O 1
#